Protein AF-A0A6F8YEJ2-F1 (afdb_monomer_lite)

Radius of gyration: 23.96 Å; chains: 1; bounding box: 82×58×43 Å

Secondary structure (DSSP, 8-state):
--SHHHHTT------EEEEEEEGGG--TT-EEEETTTEEEEEEEEEE-SSSEEEEEEEETTEEEEEEEEEETT-EEEEEEE-HHHHHHHHHHHHHHHHHTSPPPHHHHHHHHHHH--STTSHHHHHHHH----TTHHHHHHHHHHH-GGGHHHHHHHHHHHHT-S--SPP--------------PPP--------------------------HHHHHHHHHHHHHHHHHHTTSS-SS---SS-HHHHHHHHH--

pLDDT: mean 72.65, std 22.96, range [29.39, 96.94]

Sequence (255 aa):
MEKGALETRLRFSLHYEFVTRRAGQLACGSVVKEPRLGLVRVATVARTPAPFVHIGWADDDGPSTAAGRYHADQPFAVRVPGQADRLSIHRGLERAAWLNRPISRDTARLIAAHLHRGPTSSLYGFVTDGSITDDFFEELDQIQEDHQALRPWIRALAHYVVSREDLGPLRWESAAPPEQAQPRAPRDALPASAGDRRHRGCHPLVLVRKQIEADHALQLIDAAYALGFTAGRADGIAEAIRRPVWARWKAGVER

Structure (mmCIF, N/CA/C/O backbone):
data_AF-A0A6F8YEJ2-F1
#
_entry.id   AF-A0A6F8YEJ2-F1
#
loop_
_atom_site.group_PDB
_atom_site.id
_atom_site.type_symbol
_atom_site.label_atom_id
_atom_site.label_alt_id
_atom_site.label_comp_id
_atom_site.label_asym_id
_atom_site.label_entity_id
_atom_site.label_seq_id
_atom_site.pdbx_PDB_ins_code
_atom_site.Cartn_x
_atom_site.Cartn_y
_atom_site.Cartn_z
_atom_site.occupancy
_atom_site.B_iso_or_equiv
_atom_site.auth_seq_id
_atom_site.auth_comp_id
_atom_site.auth_asym_id
_atom_site.auth_atom_id
_atom_site.pdbx_PDB_model_num
ATOM 1 N N . MET A 1 1 ? -6.592 -29.039 -4.689 1.00 38.88 1 MET A N 1
ATOM 2 C CA . MET A 1 1 ? -7.880 -28.469 -4.246 1.00 38.88 1 MET A CA 1
ATOM 3 C C . MET A 1 1 ? -7.618 -27.705 -2.961 1.00 38.88 1 MET A C 1
ATOM 5 O O . MET A 1 1 ? -7.631 -28.331 -1.922 1.00 38.88 1 MET A O 1
ATOM 9 N N . GLU A 1 2 ? -7.300 -26.410 -3.033 1.00 39.53 2 GLU A N 1
ATOM 10 C CA . GLU A 1 2 ? -7.192 -25.550 -1.830 1.00 39.53 2 GLU A CA 1
ATOM 11 C C . GLU A 1 2 ? -7.208 -24.037 -2.146 1.00 39.53 2 GLU A C 1
ATOM 13 O O . GLU A 1 2 ? -6.960 -23.212 -1.279 1.00 39.53 2 GLU A O 1
ATOM 18 N N . LYS A 1 3 ? -7.568 -23.630 -3.376 1.00 33.56 3 LYS A N 1
ATOM 19 C CA . LYS A 1 3 ? -7.701 -22.203 -3.736 1.00 33.56 3 LYS A CA 1
ATOM 20 C C . LYS A 1 3 ? -8.969 -21.534 -3.179 1.00 33.56 3 LYS A C 1
ATOM 22 O O . LYS A 1 3 ? -9.006 -20.318 -3.084 1.00 33.56 3 LYS A O 1
ATOM 27 N N . GLY A 1 4 ? -9.981 -22.308 -2.773 1.00 29.39 4 GLY A N 1
ATOM 28 C CA . GLY A 1 4 ? -11.266 -21.771 -2.292 1.00 29.39 4 GLY A CA 1
ATOM 29 C C . GLY A 1 4 ? -11.320 -21.431 -0.795 1.00 29.39 4 GLY A C 1
ATOM 30 O O . GLY A 1 4 ? -12.207 -20.700 -0.359 1.00 29.39 4 GLY A O 1
ATOM 31 N N . ALA A 1 5 ? -10.382 -21.930 0.018 1.00 33.84 5 ALA A N 1
ATOM 32 C CA . ALA A 1 5 ? -10.443 -21.750 1.473 1.00 33.84 5 ALA A CA 1
ATOM 33 C C . ALA A 1 5 ? -9.968 -20.356 1.934 1.00 33.84 5 ALA A C 1
ATOM 35 O O . ALA A 1 5 ? -10.457 -19.846 2.943 1.00 33.84 5 ALA A O 1
ATOM 36 N N . LEU A 1 6 ? -9.079 -19.705 1.174 1.00 42.25 6 LEU A N 1
ATOM 37 C CA . LEU A 1 6 ? -8.606 -18.342 1.459 1.00 42.25 6 LEU A CA 1
ATOM 38 C C . LEU A 1 6 ? -9.628 -17.262 1.065 1.00 42.25 6 LEU A C 1
ATOM 40 O O . LEU A 1 6 ? -9.763 -16.267 1.775 1.00 42.25 6 LEU A O 1
ATOM 44 N N . GLU A 1 7 ? -10.424 -17.484 0.015 1.00 37.94 7 GLU A N 1
ATOM 45 C CA . GLU A 1 7 ? -11.478 -16.543 -0.408 1.00 37.94 7 GLU A CA 1
ATOM 46 C C . GLU A 1 7 ? -12.658 -16.479 0.574 1.00 37.94 7 GLU A C 1
ATOM 48 O O . GLU A 1 7 ? -13.380 -15.485 0.627 1.00 37.94 7 GLU A O 1
ATOM 53 N N . THR A 1 8 ? -12.840 -17.499 1.418 1.00 36.97 8 THR A N 1
ATOM 54 C CA . THR A 1 8 ? -14.007 -17.573 2.311 1.00 36.97 8 THR A CA 1
ATOM 55 C C . THR A 1 8 ? -13.845 -16.734 3.596 1.00 36.97 8 THR A C 1
ATOM 57 O O . THR A 1 8 ? -14.827 -16.484 4.294 1.00 36.97 8 THR A O 1
ATOM 60 N N . ARG A 1 9 ? -12.638 -16.240 3.925 1.00 43.75 9 ARG A N 1
ATOM 61 C CA . ARG A 1 9 ? -12.372 -15.475 5.170 1.00 43.75 9 ARG A CA 1
ATOM 62 C C . ARG A 1 9 ? -12.301 -13.953 5.007 1.00 43.75 9 ARG A C 1
ATOM 64 O O . ARG A 1 9 ? -12.206 -13.234 6.001 1.00 43.75 9 ARG A O 1
ATOM 71 N N . LEU A 1 10 ? -12.427 -13.444 3.786 1.00 45.75 10 LEU A N 1
ATOM 72 C CA . LEU A 1 10 ? -12.438 -12.014 3.499 1.00 45.75 10 LEU A CA 1
ATOM 73 C C . LEU A 1 10 ? -13.696 -11.677 2.690 1.00 45.75 10 LEU A C 1
ATOM 75 O O . LEU A 1 10 ? -13.649 -11.580 1.470 1.00 45.75 10 LEU A O 1
ATOM 79 N N . ARG A 1 11 ? -14.831 -11.412 3.359 1.00 53.66 11 ARG A N 1
ATOM 80 C CA . ARG A 1 11 ? -15.958 -10.649 2.762 1.00 53.66 11 ARG A CA 1
ATOM 81 C C . ARG A 1 11 ? -15.580 -9.170 2.597 1.00 53.66 11 ARG A C 1
ATOM 83 O O . ARG A 1 11 ? -16.290 -8.263 3.013 1.00 53.66 11 ARG A O 1
ATOM 90 N N . PHE A 1 12 ? -14.389 -8.947 2.074 1.00 64.62 12 PHE A N 1
ATOM 91 C CA . PHE A 1 12 ? -13.733 -7.676 1.918 1.00 64.62 12 PHE A CA 1
ATOM 92 C C . PHE A 1 12 ? -13.205 -7.671 0.492 1.00 64.62 12 PHE A C 1
ATOM 94 O O . PHE A 1 12 ? -12.119 -8.176 0.214 1.00 64.62 12 PHE A O 1
ATOM 101 N N . SER A 1 13 ? -14.050 -7.226 -0.437 1.00 73.25 13 SER A N 1
ATOM 102 C CA . SER A 1 13 ? -13.709 -7.198 -1.855 1.00 73.25 13 SER A CA 1
ATOM 103 C C . SER A 1 13 ? -12.720 -6.068 -2.098 1.00 73.25 13 SER A C 1
ATOM 105 O O . SER A 1 13 ? -13.106 -4.907 -2.202 1.00 73.25 13 SER A O 1
ATOM 107 N N . LEU A 1 14 ? -11.442 -6.428 -2.142 1.00 84.44 14 LEU A N 1
ATOM 108 C CA . LEU A 1 14 ? -10.366 -5.537 -2.544 1.00 84.44 14 LEU A CA 1
ATOM 109 C C . LEU A 1 14 ? -10.424 -5.339 -4.051 1.00 84.44 14 LEU A C 1
ATOM 111 O O . LEU A 1 14 ? -10.423 -6.307 -4.816 1.00 84.44 14 LEU A O 1
ATOM 115 N N . HIS A 1 15 ? -10.443 -4.083 -4.472 1.00 88.12 15 HIS A N 1
ATOM 116 C CA . HIS A 1 15 ? -10.397 -3.737 -5.881 1.00 88.12 15 HIS A CA 1
ATOM 117 C C . HIS A 1 15 ? -8.980 -3.321 -6.227 1.00 88.12 15 HIS A C 1
ATOM 119 O O . HIS A 1 15 ? -8.382 -2.469 -5.570 1.00 88.12 15 HIS A O 1
ATOM 125 N N . TYR A 1 16 ? -8.449 -3.911 -7.290 1.00 89.62 16 TYR A N 1
ATOM 126 C CA . TYR A 1 16 ? -7.129 -3.587 -7.799 1.00 89.62 16 TYR A CA 1
ATOM 127 C C . TYR A 1 16 ? -7.201 -3.267 -9.281 1.00 89.62 16 TYR A C 1
ATOM 129 O O . TYR A 1 16 ? -7.970 -3.869 -10.029 1.00 89.62 16 TYR A O 1
ATOM 137 N N . GLU A 1 17 ? -6.340 -2.357 -9.704 1.00 93.31 17 GLU A N 1
ATOM 138 C CA . GLU A 1 17 ? -6.108 -2.037 -11.106 1.00 93.31 17 GLU A CA 1
ATOM 139 C C . GLU A 1 17 ? -4.615 -2.154 -11.417 1.00 93.31 17 GLU A C 1
ATOM 141 O O . GLU A 1 17 ? -3.773 -2.155 -10.515 1.00 93.31 17 GLU A O 1
ATOM 146 N N . PH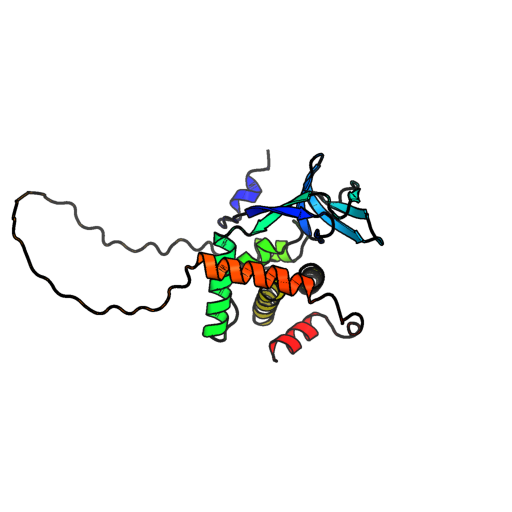E A 1 18 ? -4.281 -2.289 -12.697 1.00 92.69 18 PHE A N 1
ATOM 147 C CA . PHE A 1 18 ? -2.894 -2.335 -13.146 1.00 92.69 18 PHE A CA 1
ATOM 148 C C . PHE A 1 18 ? -2.546 -1.045 -13.871 1.00 92.69 18 PHE A C 1
ATOM 150 O O . PHE A 1 18 ? -3.184 -0.691 -14.859 1.00 92.69 18 PHE A O 1
ATOM 157 N N . VAL A 1 19 ? -1.496 -0.378 -13.401 1.00 92.88 19 VAL A N 1
ATOM 158 C CA . VAL A 1 19 ? -0.945 0.826 -14.028 1.00 92.88 19 VAL A CA 1
ATOM 159 C C . VAL A 1 19 ? 0.469 0.560 -14.517 1.00 92.88 19 VAL A C 1
ATOM 161 O O . VAL A 1 19 ? 1.229 -0.187 -13.900 1.00 92.88 19 VAL A O 1
ATOM 164 N N . THR A 1 20 ? 0.849 1.185 -15.625 1.00 95.38 20 THR A N 1
ATOM 165 C CA . THR A 1 20 ? 2.213 1.071 -16.145 1.00 95.38 20 THR A CA 1
ATOM 166 C C . THR A 1 20 ? 3.166 1.911 -15.299 1.00 95.38 20 THR A C 1
ATOM 168 O O . THR A 1 20 ? 2.995 3.124 -15.188 1.00 95.38 20 THR A O 1
ATOM 171 N N . ARG A 1 21 ? 4.204 1.287 -14.736 1.00 94.31 21 ARG A N 1
ATOM 172 C CA . ARG A 1 21 ? 5.336 1.976 -14.097 1.00 94.31 21 ARG A CA 1
ATOM 173 C C . ARG A 1 21 ? 6.656 1.491 -14.663 1.00 94.31 21 ARG A C 1
ATOM 175 O O . ARG A 1 21 ? 6.758 0.372 -15.152 1.00 94.31 21 ARG A O 1
ATOM 182 N N . ARG A 1 22 ? 7.679 2.334 -14.583 1.00 94.94 22 ARG A N 1
ATOM 183 C CA . ARG A 1 22 ? 9.034 1.971 -15.006 1.00 94.94 22 ARG A CA 1
ATOM 184 C C . ARG A 1 22 ? 9.715 1.106 -13.946 1.00 94.94 22 ARG A C 1
ATOM 186 O O . ARG A 1 22 ? 9.439 1.267 -12.759 1.00 94.94 22 ARG A O 1
ATOM 193 N N . ALA A 1 23 ? 10.654 0.251 -14.341 1.00 93.19 23 ALA A N 1
ATOM 194 C CA . ALA A 1 23 ? 11.433 -0.589 -13.429 1.00 93.19 23 ALA A CA 1
ATOM 195 C C . ALA A 1 23 ? 12.140 0.245 -12.346 1.00 93.19 23 ALA A C 1
ATOM 197 O O . ALA A 1 23 ? 12.117 -0.085 -11.164 1.00 93.19 23 ALA A O 1
ATOM 198 N N . GLY A 1 24 ? 12.679 1.402 -12.735 1.00 91.12 24 GLY A N 1
ATOM 199 C CA . GLY A 1 24 ? 13.268 2.395 -11.841 1.00 91.12 24 GLY A CA 1
ATOM 200 C C . GLY A 1 24 ? 12.263 3.097 -10.924 1.00 91.12 24 GLY A C 1
ATOM 201 O O . GLY A 1 24 ? 12.665 3.905 -10.098 1.00 91.12 24 GLY A O 1
ATOM 202 N N . GLN A 1 25 ? 10.971 2.813 -11.007 1.00 91.06 25 GLN A N 1
ATOM 203 C CA . GLN A 1 25 ? 9.938 3.329 -10.102 1.00 91.06 25 GLN A CA 1
ATOM 204 C C . GLN A 1 25 ? 9.319 2.219 -9.246 1.00 91.06 25 GLN A C 1
ATOM 206 O O . GLN A 1 25 ? 8.425 2.495 -8.448 1.00 91.06 25 GLN A O 1
ATOM 211 N N . LEU A 1 26 ? 9.776 0.975 -9.410 1.00 91.81 26 LEU A N 1
ATOM 212 C CA . LEU A 1 26 ? 9.362 -0.128 -8.562 1.00 91.81 26 LEU A CA 1
ATOM 213 C C . LEU A 1 26 ? 10.012 -0.005 -7.184 1.00 91.81 26 LEU A C 1
ATOM 215 O O . LEU A 1 26 ? 11.124 0.511 -7.029 1.00 91.81 26 LEU A O 1
ATOM 219 N N . ALA A 1 27 ? 9.279 -0.479 -6.190 1.00 89.56 27 ALA A N 1
ATOM 220 C CA . ALA A 1 27 ? 9.663 -0.458 -4.792 1.00 89.56 27 ALA A CA 1
ATOM 221 C C . ALA A 1 27 ? 9.257 -1.778 -4.135 1.00 89.56 27 ALA A C 1
ATOM 223 O O . ALA A 1 27 ? 8.348 -2.461 -4.628 1.00 89.56 27 ALA A O 1
ATOM 224 N N . CYS A 1 28 ? 9.919 -2.137 -3.039 1.00 88.06 28 CYS A N 1
ATOM 225 C CA . CYS A 1 28 ? 9.648 -3.381 -2.331 1.00 88.06 28 CYS A CA 1
ATOM 226 C C . CYS A 1 28 ? 8.165 -3.473 -1.933 1.00 88.06 28 CYS A C 1
ATOM 228 O O . CYS A 1 28 ? 7.501 -2.476 -1.635 1.00 88.06 28 CYS A O 1
ATOM 230 N N . GLY A 1 29 ? 7.614 -4.682 -2.028 1.00 86.12 29 GLY A N 1
ATOM 231 C CA . GLY A 1 29 ? 6.197 -4.959 -1.810 1.00 86.12 29 GLY A CA 1
ATOM 232 C C . GLY A 1 29 ? 5.289 -4.745 -3.026 1.00 86.12 29 GLY A C 1
ATOM 233 O O . GLY A 1 29 ? 4.173 -5.269 -3.018 1.00 86.12 29 GLY A O 1
ATOM 234 N N . SER A 1 30 ? 5.746 -4.045 -4.077 1.00 89.69 30 SER A N 1
ATOM 235 C CA . SER A 1 30 ? 4.949 -3.816 -5.295 1.00 89.6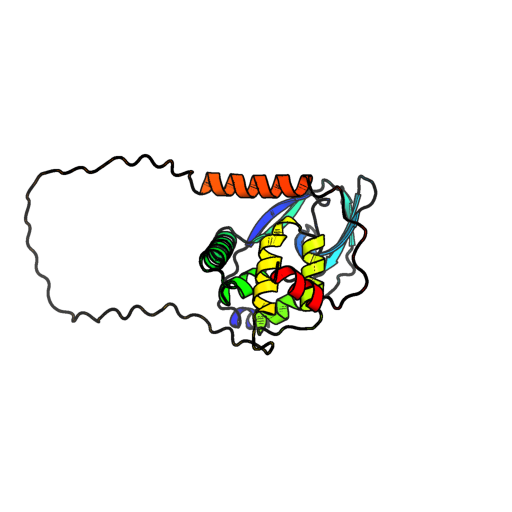9 30 SER A CA 1
ATOM 236 C C . SER A 1 30 ? 4.589 -5.142 -5.957 1.00 89.69 30 SER A C 1
ATOM 238 O O . SER A 1 30 ? 5.474 -5.952 -6.224 1.00 89.69 30 SER A O 1
ATOM 240 N N . VAL A 1 31 ? 3.311 -5.354 -6.265 1.00 91.31 31 VAL A N 1
ATOM 241 C CA . VAL A 1 31 ? 2.867 -6.525 -7.033 1.00 91.31 31 VAL A CA 1
ATOM 242 C C . VAL A 1 31 ? 2.844 -6.163 -8.509 1.00 91.31 31 VAL A C 1
ATOM 244 O O . VAL A 1 31 ? 2.266 -5.152 -8.899 1.00 91.31 31 VAL A O 1
ATOM 247 N N . VAL A 1 32 ? 3.497 -6.970 -9.331 1.00 94.06 32 VAL A N 1
ATOM 248 C CA . VAL A 1 32 ? 3.798 -6.689 -10.731 1.00 94.06 32 VAL A CA 1
ATOM 249 C C . VAL A 1 32 ? 3.417 -7.892 -11.584 1.00 94.06 32 VAL A C 1
ATOM 251 O O . VAL A 1 32 ? 3.607 -9.034 -11.178 1.00 94.06 32 VAL A O 1
ATOM 254 N N . LYS A 1 33 ? 2.900 -7.644 -12.789 1.00 93.69 33 LYS A N 1
ATOM 255 C CA . LYS A 1 33 ? 2.768 -8.675 -13.822 1.00 93.69 33 LYS A CA 1
ATOM 256 C C . LYS A 1 33 ? 4.062 -8.737 -14.637 1.00 93.69 33 LYS A C 1
ATOM 258 O O . LYS A 1 33 ? 4.250 -7.967 -15.579 1.00 93.69 33 LYS A O 1
ATOM 263 N N . GLU A 1 34 ? 4.963 -9.621 -14.233 1.00 92.12 34 GLU A N 1
ATOM 264 C CA . GLU A 1 34 ? 6.219 -9.913 -14.922 1.00 92.12 34 GLU A CA 1
ATOM 265 C C . GLU A 1 34 ? 5.936 -10.858 -16.115 1.00 92.12 34 GLU A C 1
ATOM 267 O O . GLU A 1 34 ? 5.178 -11.820 -15.962 1.00 92.12 34 GLU A O 1
ATOM 272 N N . PRO A 1 35 ? 6.475 -10.598 -17.323 1.00 86.81 35 PRO A N 1
ATOM 273 C CA . PRO A 1 35 ? 6.116 -11.360 -18.526 1.00 86.81 35 PRO A CA 1
ATOM 274 C C . PRO A 1 35 ? 6.352 -12.877 -18.472 1.00 86.81 35 PRO A C 1
ATOM 276 O O . PRO A 1 35 ? 5.652 -13.618 -19.157 1.00 86.81 35 PRO A O 1
ATOM 279 N N . ARG A 1 36 ? 7.346 -13.339 -17.712 1.00 89.12 36 ARG A N 1
ATOM 280 C CA . ARG A 1 36 ? 7.755 -14.746 -17.595 1.00 89.12 36 ARG A CA 1
ATOM 281 C C . ARG A 1 36 ? 7.245 -15.392 -16.313 1.00 89.12 36 ARG A C 1
ATOM 283 O O . ARG A 1 36 ? 6.889 -16.563 -16.340 1.00 89.12 36 ARG A O 1
ATOM 290 N N . LEU A 1 37 ? 7.225 -14.645 -15.212 1.00 88.62 37 LEU A N 1
ATOM 291 C CA . LEU A 1 37 ? 6.850 -15.160 -13.891 1.00 88.62 37 LEU A CA 1
ATOM 292 C C . LEU A 1 37 ? 5.358 -14.978 -13.578 1.00 88.62 37 LEU A C 1
ATOM 294 O O . LEU A 1 37 ? 4.847 -15.574 -12.635 1.00 88.62 37 LEU A O 1
ATOM 298 N N . GLY A 1 38 ? 4.637 -14.173 -14.361 1.00 90.56 38 GLY A N 1
ATOM 299 C CA . GLY A 1 38 ? 3.245 -13.846 -14.081 1.00 90.56 38 GLY A CA 1
ATOM 300 C C . GLY A 1 38 ? 3.124 -12.815 -12.960 1.00 90.56 38 GLY A C 1
ATOM 301 O O . GLY A 1 38 ? 3.833 -11.812 -12.951 1.00 90.56 38 GLY A O 1
ATOM 302 N N . LEU A 1 39 ? 2.169 -13.008 -12.049 1.00 90.69 39 LEU A N 1
ATOM 303 C CA . LEU A 1 39 ? 1.968 -12.092 -10.928 1.00 90.69 39 LEU A CA 1
ATOM 304 C C . LEU A 1 39 ? 3.005 -12.388 -9.838 1.00 90.69 39 LEU A C 1
ATOM 306 O O . LEU A 1 39 ? 2.936 -13.428 -9.195 1.00 90.69 39 LEU A O 1
ATOM 310 N N . VAL A 1 40 ? 3.935 -11.466 -9.624 1.00 92.06 40 VAL A N 1
ATOM 311 C CA . VAL A 1 40 ? 4.991 -11.578 -8.611 1.00 92.06 40 VAL A CA 1
ATOM 312 C C . VAL A 1 40 ? 5.093 -10.297 -7.806 1.00 92.06 40 VAL A C 1
ATOM 314 O O . VAL A 1 40 ? 4.614 -9.238 -8.210 1.00 92.06 40 VAL A O 1
ATOM 317 N N . ARG A 1 41 ? 5.742 -10.377 -6.655 1.00 90.81 41 ARG A N 1
ATOM 318 C CA . ARG A 1 41 ? 6.038 -9.234 -5.805 1.00 90.81 41 ARG A CA 1
ATOM 319 C C . ARG A 1 41 ? 7.500 -8.844 -5.916 1.00 90.81 41 ARG A C 1
ATOM 321 O O . ARG A 1 41 ? 8.376 -9.689 -6.046 1.00 90.81 41 ARG A O 1
ATOM 328 N N . VAL A 1 42 ? 7.773 -7.552 -5.832 1.00 91.19 42 VAL A N 1
ATOM 329 C CA . VAL A 1 42 ? 9.130 -7.027 -5.707 1.00 91.19 42 VAL A CA 1
ATOM 330 C C . VAL A 1 42 ? 9.618 -7.284 -4.282 1.00 91.19 42 VAL A C 1
ATOM 332 O O . VAL A 1 42 ? 9.123 -6.665 -3.340 1.00 91.19 42 VAL A O 1
ATOM 335 N N . ALA A 1 43 ? 10.572 -8.196 -4.127 1.00 88.62 43 ALA A N 1
ATOM 336 C CA . ALA A 1 43 ? 11.196 -8.510 -2.846 1.00 88.62 43 ALA A CA 1
ATOM 337 C C . ALA A 1 43 ? 12.332 -7.533 -2.528 1.00 88.62 43 ALA A C 1
ATOM 339 O O . ALA A 1 43 ? 12.440 -7.039 -1.410 1.00 88.62 43 ALA A O 1
ATOM 340 N N . THR A 1 44 ? 13.166 -7.238 -3.528 1.00 88.56 44 THR A N 1
ATOM 341 C CA . THR A 1 44 ? 14.322 -6.347 -3.392 1.00 88.56 44 THR A CA 1
ATOM 342 C C . THR A 1 44 ? 14.487 -5.478 -4.632 1.00 88.56 44 THR A C 1
ATOM 344 O O . THR A 1 44 ? 14.209 -5.909 -5.754 1.00 88.56 44 THR A O 1
ATOM 347 N N . VAL A 1 45 ? 14.963 -4.245 -4.438 1.00 90.00 45 VAL A N 1
ATOM 348 C CA . VAL A 1 45 ? 15.336 -3.331 -5.526 1.00 90.00 45 VAL A CA 1
ATOM 349 C C . VAL A 1 45 ? 16.711 -2.748 -5.232 1.00 90.00 45 VAL A C 1
ATOM 351 O O . VAL A 1 45 ? 16.858 -1.897 -4.360 1.00 90.00 45 VAL A O 1
ATOM 354 N N . ALA A 1 46 ? 17.721 -3.165 -5.992 1.00 90.06 46 ALA A N 1
ATOM 355 C CA . ALA A 1 46 ? 19.045 -2.559 -5.951 1.00 90.06 46 ALA A CA 1
ATOM 356 C C . ALA A 1 46 ? 19.212 -1.609 -7.143 1.00 90.06 46 ALA A C 1
ATOM 358 O O . ALA A 1 46 ? 19.182 -2.006 -8.314 1.00 90.06 46 ALA A O 1
ATOM 359 N N . ARG A 1 47 ? 19.358 -0.322 -6.829 1.00 87.12 47 ARG A N 1
ATOM 360 C CA . ARG A 1 47 ? 19.491 0.761 -7.805 1.00 87.12 47 ARG A CA 1
ATOM 361 C C . ARG A 1 47 ? 20.971 1.027 -8.025 1.00 87.12 47 ARG A C 1
ATOM 363 O O . ARG A 1 47 ? 21.633 1.564 -7.143 1.00 87.12 47 ARG A O 1
ATOM 370 N N . THR A 1 48 ? 21.490 0.638 -9.182 1.00 78.69 48 THR A N 1
ATOM 371 C CA . THR A 1 48 ? 22.844 1.014 -9.595 1.00 78.69 48 THR A CA 1
ATOM 372 C C . THR A 1 48 ? 22.808 2.379 -10.292 1.00 78.69 48 THR A C 1
ATOM 374 O O . THR A 1 48 ? 21.751 2.792 -10.784 1.00 78.69 48 THR A O 1
ATOM 377 N N . PRO A 1 49 ? 23.927 3.128 -10.333 1.00 75.44 49 PRO A N 1
ATOM 378 C CA . PRO A 1 49 ? 24.042 4.278 -11.222 1.00 75.44 49 PRO A CA 1
ATOM 379 C C . PRO A 1 49 ? 23.671 3.839 -12.645 1.00 75.44 49 PRO A C 1
ATOM 381 O O . PRO A 1 49 ? 24.082 2.764 -13.081 1.00 75.44 49 PRO A O 1
ATOM 384 N N . ALA A 1 50 ? 22.819 4.633 -13.297 1.00 75.06 50 ALA A N 1
ATOM 385 C CA . ALA A 1 50 ? 22.096 4.321 -14.531 1.00 75.06 50 ALA A CA 1
ATOM 386 C C . ALA A 1 50 ? 22.917 3.547 -15.592 1.00 75.06 50 ALA A C 1
ATOM 388 O O . ALA A 1 50 ? 24.123 3.770 -15.708 1.00 75.06 50 ALA A O 1
ATOM 389 N N . PRO A 1 51 ? 22.276 2.688 -16.420 1.00 87.62 51 PRO A N 1
ATOM 390 C CA . PRO A 1 51 ? 20.832 2.679 -16.713 1.00 87.62 51 PRO A CA 1
ATOM 391 C C . PRO A 1 51 ? 20.045 1.440 -16.239 1.00 87.62 51 PRO A C 1
ATOM 393 O O . PRO A 1 51 ? 18.970 1.159 -16.771 1.00 87.62 51 PRO A O 1
ATOM 396 N N . PHE A 1 52 ? 20.540 0.681 -15.257 1.00 91.56 52 PHE A N 1
ATOM 397 C CA . PHE A 1 52 ? 19.910 -0.582 -14.846 1.00 91.56 52 PHE A CA 1
ATOM 398 C C . PHE A 1 52 ? 19.410 -0.579 -13.401 1.00 91.56 52 PHE A C 1
ATOM 400 O O . PHE A 1 52 ? 19.901 0.151 -12.547 1.00 91.56 52 PHE A O 1
ATOM 407 N N . VAL A 1 53 ? 18.433 -1.440 -13.133 1.00 93.25 53 VAL A N 1
ATOM 408 C CA . VAL A 1 53 ? 17.994 -1.814 -11.788 1.00 93.25 53 VAL A CA 1
ATOM 409 C C . VAL A 1 53 ? 18.001 -3.329 -11.661 1.00 93.25 53 VAL A C 1
ATOM 411 O O . VAL A 1 53 ? 17.668 -4.046 -12.608 1.00 93.25 53 VAL A O 1
ATOM 414 N N . HIS A 1 54 ? 18.396 -3.816 -10.492 1.00 93.06 54 HIS A N 1
ATOM 415 C CA . HIS A 1 54 ? 18.312 -5.228 -10.147 1.00 93.06 54 HIS A CA 1
ATOM 416 C C . HIS A 1 54 ? 17.084 -5.435 -9.270 1.00 93.06 54 HIS A C 1
ATOM 418 O O . HIS A 1 54 ? 16.937 -4.764 -8.248 1.00 93.06 54 HIS A O 1
ATOM 424 N N . ILE A 1 55 ? 16.202 -6.336 -9.691 1.00 93.38 55 ILE A N 1
ATOM 425 C CA . ILE A 1 55 ? 14.953 -6.634 -8.995 1.00 93.38 55 ILE A CA 1
ATOM 426 C C . ILE A 1 55 ? 14.961 -8.103 -8.598 1.00 93.38 55 ILE A C 1
ATOM 428 O O . ILE A 1 55 ? 15.104 -8.966 -9.464 1.00 93.38 55 ILE A O 1
ATOM 432 N N . GLY A 1 56 ? 14.817 -8.370 -7.302 1.00 91.88 56 GLY A N 1
ATOM 433 C CA . GLY A 1 56 ? 14.500 -9.694 -6.779 1.00 91.88 56 GLY A CA 1
ATOM 434 C C . GLY A 1 56 ? 12.990 -9.866 -6.670 1.00 91.88 56 GLY A C 1
ATOM 435 O O . GLY A 1 56 ? 12.289 -8.944 -6.238 1.00 91.88 56 GLY A O 1
ATOM 436 N N . TRP A 1 57 ? 12.492 -11.032 -7.062 1.00 91.94 57 TRP A N 1
ATOM 437 C CA . TRP A 1 57 ? 11.069 -11.352 -7.041 1.00 91.94 57 TRP A CA 1
ATOM 438 C C . TRP A 1 57 ? 10.718 -12.231 -5.832 1.00 91.94 57 TRP A C 1
ATOM 440 O O . TRP A 1 57 ? 11.555 -12.950 -5.298 1.00 91.94 57 TRP A O 1
ATOM 450 N N . ALA A 1 58 ? 9.468 -12.175 -5.397 1.00 88.56 58 ALA A N 1
ATOM 451 C CA . ALA A 1 58 ? 8.863 -13.099 -4.447 1.00 88.56 58 ALA A CA 1
ATOM 452 C C . ALA A 1 58 ? 7.500 -13.535 -4.981 1.00 88.56 58 ALA A C 1
ATOM 454 O O . ALA A 1 58 ? 6.798 -12.743 -5.620 1.00 88.56 58 ALA A O 1
ATOM 455 N N . ASP A 1 59 ? 7.141 -14.783 -4.730 1.00 82.94 59 ASP A N 1
ATOM 456 C CA . ASP A 1 59 ? 5.783 -15.285 -4.903 1.00 82.94 59 ASP A CA 1
ATOM 457 C C . ASP A 1 59 ? 5.093 -15.365 -3.530 1.00 82.94 59 ASP A C 1
ATOM 459 O O . ASP A 1 59 ? 5.603 -14.854 -2.528 1.00 82.94 59 ASP A O 1
ATOM 463 N N . ASP A 1 60 ? 3.887 -15.928 -3.492 1.00 73.19 60 ASP A N 1
ATOM 464 C CA . ASP A 1 60 ? 3.147 -16.097 -2.238 1.00 73.19 60 ASP A CA 1
ATOM 465 C C . ASP A 1 60 ? 3.744 -17.210 -1.349 1.00 73.19 60 ASP A C 1
ATOM 467 O O . ASP A 1 60 ? 3.436 -17.249 -0.157 1.00 73.19 60 ASP A O 1
ATOM 471 N N . ASP A 1 61 ? 4.624 -18.061 -1.896 1.00 73.06 61 ASP A N 1
ATOM 472 C CA . ASP A 1 61 ? 5.298 -19.158 -1.190 1.00 73.06 61 ASP A CA 1
ATOM 473 C C . ASP A 1 61 ? 6.649 -18.726 -0.583 1.00 73.06 61 ASP A C 1
ATOM 475 O O . ASP A 1 61 ? 7.224 -19.445 0.240 1.00 73.06 61 ASP A O 1
ATOM 479 N N . GLY A 1 62 ? 7.152 -17.533 -0.926 1.00 68.00 62 GLY A N 1
ATOM 480 C CA . GLY A 1 62 ? 8.311 -16.922 -0.282 1.00 68.00 62 GLY A CA 1
ATOM 481 C C . GLY A 1 62 ? 9.232 -16.146 -1.231 1.00 68.00 62 GLY A C 1
ATOM 482 O O . GLY A 1 62 ? 8.838 -15.736 -2.327 1.00 68.00 62 GLY A O 1
ATOM 483 N N . PRO A 1 63 ? 10.483 -15.872 -0.809 1.00 64.56 63 PRO A N 1
ATOM 484 C CA . PRO A 1 63 ? 11.461 -15.231 -1.676 1.00 64.56 63 PRO A CA 1
ATOM 485 C C . PRO A 1 63 ? 11.764 -16.144 -2.866 1.00 64.56 63 PRO A C 1
ATOM 487 O O . PRO A 1 63 ? 12.267 -17.256 -2.707 1.00 64.56 63 PRO A O 1
ATOM 490 N N . SER A 1 64 ? 11.487 -15.654 -4.072 1.00 68.50 64 SER A N 1
ATOM 491 C CA . SER A 1 64 ? 11.847 -16.366 -5.287 1.00 68.50 64 SER A CA 1
ATOM 492 C C . SER A 1 64 ? 13.349 -16.220 -5.502 1.00 68.50 64 SER A C 1
ATOM 494 O O . SER A 1 64 ? 13.917 -15.137 -5.351 1.00 68.50 64 SER A O 1
ATOM 496 N N . THR A 1 65 ? 14.019 -17.289 -5.932 1.00 68.19 65 THR A N 1
ATOM 497 C CA . THR A 1 65 ? 15.404 -17.184 -6.420 1.00 68.19 65 THR A CA 1
ATOM 498 C C . THR A 1 65 ? 15.486 -16.413 -7.740 1.00 68.19 65 THR A C 1
ATOM 500 O O . THR A 1 65 ? 16.581 -16.126 -8.224 1.00 68.19 65 THR A O 1
ATOM 503 N N . ALA A 1 66 ? 14.344 -16.092 -8.356 1.00 78.38 66 ALA A N 1
ATOM 504 C CA . ALA A 1 66 ? 14.291 -15.300 -9.566 1.00 78.38 66 ALA A CA 1
ATOM 505 C C . ALA A 1 66 ? 14.655 -13.839 -9.267 1.00 78.38 66 ALA A C 1
ATOM 507 O O . ALA A 1 66 ? 13.942 -13.114 -8.575 1.00 78.38 66 ALA A O 1
ATOM 508 N N . ALA A 1 67 ? 15.755 -13.389 -9.861 1.00 87.50 67 ALA A N 1
ATOM 509 C CA . ALA A 1 67 ? 16.129 -11.988 -9.927 1.00 87.50 67 ALA A CA 1
ATOM 510 C C . ALA A 1 67 ? 16.434 -11.611 -11.378 1.00 87.50 67 ALA A C 1
ATOM 512 O O . ALA A 1 67 ? 16.889 -12.437 -12.172 1.00 87.50 67 ALA A O 1
ATOM 513 N N . GLY A 1 68 ? 16.185 -10.354 -11.730 1.00 87.94 68 GLY A N 1
ATOM 514 C CA . GLY A 1 68 ? 16.427 -9.838 -13.070 1.00 87.94 68 GLY A CA 1
ATOM 515 C C . GLY A 1 68 ? 17.136 -8.493 -13.054 1.00 87.94 68 GLY A C 1
ATOM 516 O O . GLY A 1 68 ? 16.958 -7.679 -12.147 1.00 87.94 68 GLY A O 1
ATOM 517 N N . ARG A 1 69 ? 17.948 -8.258 -14.087 1.00 93.12 69 ARG A N 1
ATOM 518 C CA . ARG A 1 69 ? 18.515 -6.946 -14.401 1.00 93.12 69 ARG A CA 1
ATOM 519 C C . ARG A 1 69 ? 17.669 -6.315 -15.497 1.00 93.12 69 ARG A C 1
ATOM 521 O O . ARG A 1 69 ? 17.602 -6.844 -16.603 1.00 93.12 69 ARG A O 1
ATOM 528 N N . TYR A 1 70 ? 17.064 -5.178 -15.190 1.00 93.00 70 TYR A N 1
ATOM 529 C CA . TYR A 1 70 ? 16.136 -4.483 -16.074 1.00 93.00 70 TYR A CA 1
ATOM 530 C C . TYR A 1 70 ? 16.645 -3.082 -16.382 1.00 93.00 70 TYR A C 1
ATOM 532 O O . TYR A 1 70 ? 17.316 -2.460 -15.556 1.00 93.00 70 TYR A O 1
ATOM 540 N N . HIS A 1 71 ? 16.330 -2.573 -17.571 1.00 94.94 71 HIS A N 1
ATOM 541 C CA . HIS A 1 71 ? 16.562 -1.161 -17.865 1.00 94.94 71 HIS A CA 1
ATOM 542 C C . HIS A 1 71 ? 15.657 -0.308 -16.968 1.00 94.94 71 HIS A C 1
ATOM 544 O O . HIS A 1 71 ? 14.494 -0.658 -16.771 1.00 94.94 71 HIS A O 1
ATOM 550 N N . ALA A 1 72 ? 16.153 0.813 -16.439 1.00 93.56 72 ALA A N 1
ATOM 551 C CA . ALA A 1 72 ? 15.392 1.650 -15.509 1.00 93.56 72 ALA A CA 1
ATOM 552 C C . ALA A 1 72 ? 14.057 2.137 -16.104 1.00 93.56 72 ALA A C 1
ATOM 554 O O . ALA A 1 72 ? 13.078 2.257 -15.374 1.00 93.56 72 ALA A O 1
ATOM 555 N N . ASP A 1 73 ? 13.994 2.345 -17.422 1.00 94.81 73 ASP A N 1
ATOM 556 C CA . ASP A 1 73 ? 12.774 2.748 -18.137 1.00 94.81 73 ASP A CA 1
ATOM 557 C C . ASP A 1 73 ? 11.871 1.593 -18.592 1.00 94.81 73 ASP A C 1
ATOM 559 O O . ASP A 1 73 ? 10.818 1.841 -19.178 1.00 94.81 73 ASP A O 1
ATOM 563 N N . GLN A 1 74 ? 12.247 0.337 -18.334 1.00 95.25 74 GLN A N 1
ATOM 564 C CA . GLN A 1 74 ? 11.447 -0.808 -18.758 1.00 95.25 74 GLN A CA 1
ATOM 565 C C . GLN A 1 74 ? 10.057 -0.767 -18.101 1.00 95.25 74 GLN A C 1
ATOM 567 O O . GLN A 1 74 ? 9.978 -0.683 -16.873 1.00 95.25 74 GLN A O 1
ATOM 572 N N . PRO A 1 75 ? 8.962 -0.821 -18.881 1.00 96.38 75 PRO A N 1
ATOM 573 C CA . PRO A 1 75 ? 7.618 -0.752 -18.336 1.00 96.38 75 PRO A CA 1
ATOM 574 C C . PRO A 1 75 ? 7.199 -2.080 -17.699 1.00 96.38 75 PRO A C 1
ATOM 576 O O . PRO A 1 75 ? 7.465 -3.161 -18.222 1.00 96.38 75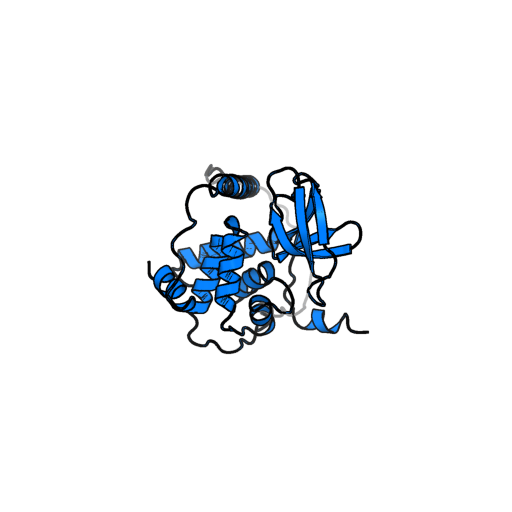 PRO A O 1
ATOM 579 N N . PHE A 1 76 ? 6.474 -1.968 -16.595 1.00 95.88 76 PHE A N 1
ATOM 580 C CA . PHE A 1 76 ? 5.858 -3.052 -15.850 1.00 95.88 76 PHE A CA 1
ATOM 581 C C . PHE A 1 76 ? 4.421 -2.679 -15.491 1.00 95.88 76 PHE A C 1
ATOM 583 O O . PHE A 1 76 ? 4.144 -1.538 -15.122 1.00 95.88 76 PHE A O 1
ATOM 590 N N . ALA A 1 77 ? 3.507 -3.644 -15.567 1.00 95.88 77 ALA A N 1
ATOM 591 C CA . ALA A 1 77 ? 2.149 -3.473 -15.064 1.00 95.88 77 ALA A CA 1
ATOM 592 C C . ALA A 1 77 ? 2.144 -3.716 -13.550 1.00 95.88 77 ALA A C 1
ATOM 594 O O . ALA A 1 77 ? 2.347 -4.843 -13.101 1.00 95.88 77 ALA A O 1
ATOM 595 N N . VAL A 1 78 ? 1.928 -2.660 -12.770 1.00 93.50 78 VAL A N 1
ATOM 596 C CA . VAL A 1 78 ? 1.962 -2.671 -11.304 1.00 93.50 78 VAL A CA 1
ATOM 597 C C . VAL A 1 78 ? 0.549 -2.601 -10.755 1.00 93.50 78 VAL A C 1
ATOM 599 O O . VAL A 1 78 ? -0.232 -1.736 -11.151 1.00 93.50 78 VAL A O 1
ATOM 602 N N . ARG A 1 79 ? 0.237 -3.500 -9.826 1.00 91.75 79 ARG A N 1
ATOM 603 C CA . ARG A 1 79 ? -1.024 -3.531 -9.096 1.00 91.75 79 ARG A CA 1
ATOM 604 C C . ARG A 1 79 ? -1.093 -2.345 -8.140 1.00 91.75 79 ARG A C 1
ATOM 606 O O . ARG A 1 79 ? -0.211 -2.179 -7.298 1.00 91.75 79 ARG A O 1
ATOM 613 N N . VAL A 1 80 ? -2.155 -1.561 -8.238 1.00 90.06 80 VAL A N 1
ATOM 614 C CA . VAL A 1 80 ? -2.452 -0.449 -7.330 1.00 90.06 80 VAL A CA 1
ATOM 615 C C . VAL A 1 80 ? -3.884 -0.561 -6.803 1.00 90.06 80 VAL A C 1
ATOM 617 O O . VAL A 1 80 ? -4.698 -1.271 -7.406 1.00 90.06 80 VAL A O 1
ATOM 620 N N . PRO A 1 81 ? -4.204 0.098 -5.675 1.00 90.44 81 PRO A N 1
ATOM 621 C CA . PRO A 1 81 ? -5.566 0.135 -5.160 1.00 90.44 81 PRO A CA 1
ATOM 622 C C . PRO A 1 81 ? -6.521 0.733 -6.198 1.00 90.44 81 PRO A C 1
ATOM 624 O O . PRO A 1 81 ? -6.266 1.812 -6.740 1.00 90.44 81 PRO A O 1
ATOM 627 N N . GLY A 1 82 ? -7.630 0.048 -6.459 1.00 89.38 82 GLY A N 1
ATOM 628 C CA . GLY A 1 82 ? -8.670 0.515 -7.366 1.00 89.38 82 GLY A CA 1
ATOM 629 C C . GLY A 1 82 ? -9.336 1.795 -6.859 1.00 89.38 82 GLY A C 1
ATOM 630 O O . GLY A 1 82 ? -9.301 2.114 -5.667 1.00 89.38 82 GLY A O 1
ATOM 631 N N . GLN A 1 83 ? -9.971 2.537 -7.765 1.00 88.94 83 GLN A N 1
ATOM 632 C CA . GLN A 1 83 ? -10.573 3.841 -7.459 1.00 88.94 83 GLN A CA 1
ATOM 633 C C . GLN A 1 83 ? -11.559 3.803 -6.276 1.00 88.94 83 GLN A C 1
ATOM 635 O O . GLN A 1 83 ? -11.531 4.694 -5.427 1.00 88.94 83 GLN A O 1
ATOM 640 N N . ALA A 1 84 ? -12.408 2.773 -6.192 1.00 88.75 84 ALA A N 1
ATOM 641 C CA . ALA A 1 84 ? -13.389 2.630 -5.113 1.00 88.75 84 ALA A CA 1
ATOM 642 C C . ALA A 1 84 ? -12.722 2.537 -3.730 1.00 88.75 84 ALA A C 1
ATOM 644 O O . ALA A 1 84 ? -13.118 3.235 -2.795 1.00 88.75 84 ALA A O 1
ATOM 645 N N . ASP A 1 85 ? -11.665 1.734 -3.620 1.00 91.88 85 ASP A N 1
ATOM 646 C CA . ASP A 1 85 ? -10.917 1.549 -2.380 1.00 91.88 85 ASP A CA 1
ATOM 647 C C . ASP A 1 85 ? -10.160 2.829 -2.002 1.00 91.88 85 ASP A C 1
ATOM 649 O O . ASP A 1 85 ? -10.220 3.264 -0.850 1.00 91.88 85 ASP A O 1
ATOM 653 N N . ARG A 1 86 ? -9.519 3.491 -2.980 1.00 92.56 86 ARG A N 1
ATOM 654 C CA . ARG A 1 86 ? -8.851 4.791 -2.778 1.00 92.56 86 ARG A CA 1
ATOM 655 C C . ARG A 1 86 ? -9.821 5.841 -2.231 1.00 92.56 86 ARG A C 1
ATOM 657 O O . ARG A 1 86 ? -9.495 6.525 -1.261 1.00 92.56 86 ARG A O 1
ATOM 664 N N . LEU A 1 87 ? -11.020 5.936 -2.808 1.00 91.50 87 LEU A N 1
ATOM 665 C CA . LEU A 1 87 ? -12.075 6.847 -2.353 1.00 91.50 87 LEU A CA 1
ATOM 666 C C . LEU A 1 87 ? -12.573 6.512 -0.943 1.00 91.50 87 LEU A C 1
ATOM 668 O O . LEU A 1 87 ? -12.754 7.419 -0.129 1.00 91.50 87 LEU A O 1
ATOM 672 N N . SER A 1 88 ? -12.776 5.231 -0.634 1.00 92.25 88 SER A N 1
ATOM 673 C CA . SER A 1 88 ? -13.169 4.778 0.705 1.00 92.25 88 SER A CA 1
ATOM 674 C C . SER A 1 88 ? -12.119 5.128 1.758 1.00 92.25 88 SER A C 1
ATOM 676 O O . SER A 1 88 ? -12.468 5.654 2.817 1.00 92.25 88 SER A O 1
ATOM 678 N N . ILE A 1 89 ? -10.835 4.910 1.457 1.00 94.00 89 ILE A N 1
ATOM 679 C CA . ILE A 1 89 ? -9.738 5.296 2.352 1.00 94.00 89 ILE A CA 1
ATOM 680 C C . ILE A 1 89 ? -9.717 6.811 2.535 1.00 94.00 89 ILE A C 1
ATOM 682 O O . ILE A 1 89 ? -9.691 7.282 3.669 1.00 94.00 89 ILE A O 1
ATOM 686 N N . HIS A 1 90 ? -9.778 7.576 1.443 1.00 95.06 90 HIS A N 1
ATOM 687 C CA . HIS A 1 90 ? -9.746 9.035 1.498 1.00 95.06 90 HIS A CA 1
ATOM 688 C C . HIS A 1 90 ? -10.869 9.602 2.378 1.00 95.06 90 HIS A C 1
ATOM 690 O O . HIS A 1 90 ? -10.594 10.343 3.317 1.00 95.06 90 HIS A O 1
ATOM 696 N N . ARG A 1 91 ? -12.115 9.160 2.169 1.00 94.81 91 ARG A N 1
ATOM 697 C CA . ARG A 1 91 ? -13.261 9.555 3.008 1.00 94.81 91 ARG A CA 1
ATOM 698 C C . ARG A 1 91 ? -13.081 9.154 4.472 1.00 94.81 91 ARG A C 1
ATOM 700 O O . ARG A 1 91 ? -13.481 9.894 5.367 1.00 94.81 91 ARG A O 1
ATOM 707 N N . GLY A 1 92 ? -12.489 7.986 4.728 1.00 94.75 92 GLY A N 1
ATOM 708 C CA . GLY A 1 92 ? -12.162 7.533 6.079 1.00 94.75 92 GLY A CA 1
ATOM 709 C C . GLY A 1 92 ? -11.156 8.453 6.776 1.00 94.75 92 GLY A C 1
ATOM 710 O O . GLY A 1 92 ? -11.357 8.802 7.939 1.00 94.75 92 GLY A O 1
ATOM 711 N N . LEU A 1 93 ? -10.121 8.890 6.055 1.00 96.12 93 LEU A N 1
ATOM 712 C CA . LEU A 1 93 ? -9.122 9.845 6.542 1.00 96.12 93 LEU A CA 1
ATOM 713 C C . LEU A 1 93 ? -9.731 11.226 6.801 1.00 96.12 93 LEU A C 1
ATOM 715 O O . LEU A 1 93 ? -9.528 11.784 7.876 1.00 96.12 93 LEU A O 1
ATOM 719 N N . GLU A 1 94 ? -10.510 11.761 5.858 1.00 95.88 94 GLU A N 1
ATOM 720 C CA . GLU A 1 94 ? -11.181 13.057 6.020 1.00 95.88 94 GLU A CA 1
ATOM 721 C C . GLU A 1 94 ? -12.134 13.053 7.217 1.00 95.88 94 GLU A C 1
ATOM 723 O O . GLU A 1 94 ? -12.132 13.981 8.024 1.00 95.88 94 GLU A O 1
ATOM 728 N N . ARG A 1 95 ? -12.918 11.981 7.380 1.00 95.38 95 ARG A N 1
ATOM 729 C CA . ARG A 1 95 ? -13.830 11.835 8.517 1.00 95.38 95 ARG A CA 1
ATOM 730 C C . ARG A 1 95 ? -13.084 11.770 9.848 1.00 95.38 95 ARG A C 1
ATOM 732 O O . ARG A 1 95 ? -13.540 12.372 10.817 1.00 95.38 95 ARG A O 1
ATOM 739 N N . ALA A 1 96 ? -11.968 11.047 9.901 1.00 95.38 96 ALA A N 1
ATOM 740 C CA . ALA A 1 96 ? -11.114 10.954 11.084 1.00 95.38 96 ALA A CA 1
ATOM 741 C C . ALA A 1 96 ? -10.533 12.324 11.466 1.00 95.38 96 ALA A C 1
ATOM 743 O O . ALA A 1 96 ? -10.632 12.735 12.622 1.00 95.38 96 ALA A O 1
ATOM 744 N N . ALA A 1 97 ? -10.029 13.067 10.476 1.00 94.94 97 ALA A N 1
ATOM 745 C CA . ALA A 1 97 ? -9.530 14.425 10.662 1.00 94.94 97 ALA A CA 1
ATOM 746 C C . ALA A 1 97 ? -10.635 15.382 11.140 1.00 94.94 97 ALA A C 1
ATOM 748 O O . ALA A 1 97 ? -10.441 16.105 12.112 1.00 94.94 97 ALA A O 1
ATOM 749 N N . TRP A 1 98 ? -11.816 15.345 10.513 1.00 94.38 98 TRP A N 1
ATOM 750 C CA . TRP A 1 98 ? -12.950 16.195 10.889 1.00 94.38 98 TRP A CA 1
ATOM 751 C C . TRP A 1 98 ? -13.449 15.923 12.315 1.00 94.38 98 TRP A C 1
ATOM 753 O O . TRP A 1 98 ? -13.775 16.854 13.046 1.00 94.38 98 TRP A O 1
ATOM 763 N N . LEU A 1 99 ? -13.483 14.653 12.728 1.00 93.56 99 LEU A N 1
ATOM 764 C CA . LEU A 1 99 ? -13.900 14.253 14.075 1.00 93.56 99 LEU A CA 1
ATOM 765 C C . LEU A 1 99 ? -12.799 14.387 15.131 1.00 93.56 99 LEU A C 1
ATOM 767 O O . LEU A 1 99 ? -13.085 14.154 16.305 1.00 93.56 99 LEU A O 1
ATOM 771 N N . ASN A 1 100 ? -11.566 14.704 14.727 1.00 93.00 100 ASN A N 1
ATOM 772 C CA . ASN A 1 100 ? -10.370 14.610 15.560 1.00 93.00 100 ASN A CA 1
ATOM 773 C C . ASN A 1 100 ? -10.276 13.257 16.298 1.00 93.00 100 ASN A C 1
ATOM 775 O O . ASN A 1 100 ? -10.138 13.190 17.520 1.00 93.00 100 ASN A O 1
ATOM 779 N N . ARG A 1 101 ? -10.445 12.160 15.554 1.00 94.19 101 ARG A N 1
ATOM 780 C CA . ARG A 1 101 ? -10.407 10.783 16.071 1.00 94.19 101 ARG A CA 1
ATOM 781 C C . ARG A 1 101 ? -9.542 9.898 15.173 1.00 94.19 101 ARG A C 1
ATOM 783 O O . ARG A 1 101 ? -9.356 10.232 14.004 1.00 94.19 101 ARG A O 1
ATOM 790 N N . PRO A 1 102 ? -9.045 8.753 15.670 1.00 95.44 102 PRO A N 1
ATOM 791 C CA . PRO A 1 102 ? -8.438 7.744 14.810 1.00 95.44 102 PRO A CA 1
ATOM 792 C C . PRO A 1 102 ? -9.407 7.266 13.718 1.00 95.44 102 PRO A C 1
ATOM 794 O O . PRO A 1 102 ? -10.630 7.368 13.853 1.00 95.44 102 PRO A O 1
ATOM 797 N N . ILE A 1 103 ? -8.855 6.723 12.630 1.00 95.88 103 ILE A N 1
ATOM 798 C CA . ILE A 1 103 ? -9.652 6.122 11.551 1.00 95.88 103 ILE A CA 1
ATOM 799 C C . ILE A 1 103 ? -10.501 4.948 12.053 1.00 95.88 103 ILE A C 1
ATOM 801 O O . ILE A 1 103 ? -10.229 4.346 13.089 1.00 95.88 103 ILE A O 1
ATOM 805 N N . SER A 1 104 ? -11.546 4.606 11.300 1.00 93.38 104 SER A N 1
ATOM 806 C CA . SER A 1 104 ? -12.388 3.456 11.633 1.00 93.38 104 SER A CA 1
ATOM 807 C C . SER A 1 104 ? -11.632 2.128 11.492 1.00 93.38 104 SER A C 1
ATOM 809 O O . SER A 1 104 ? -10.671 2.030 10.725 1.00 93.38 104 SER A O 1
ATOM 811 N N . ARG A 1 105 ? -12.122 1.086 12.181 1.00 92.00 105 ARG A N 1
ATOM 812 C CA . ARG A 1 105 ? -11.625 -0.295 12.067 1.00 92.00 105 ARG A CA 1
ATOM 813 C C . ARG A 1 105 ? -11.586 -0.765 10.603 1.00 92.00 105 ARG A C 1
ATOM 815 O O . ARG A 1 105 ? -10.572 -1.300 10.164 1.00 92.00 105 ARG A O 1
ATOM 822 N N . ASP A 1 106 ? -12.642 -0.497 9.836 1.00 91.12 106 ASP A N 1
ATOM 823 C CA . ASP A 1 106 ? -12.734 -0.898 8.426 1.00 91.12 106 ASP A CA 1
ATOM 824 C C . ASP A 1 106 ? -11.729 -0.152 7.548 1.00 91.12 106 ASP A C 1
ATOM 826 O O . ASP A 1 106 ? -11.077 -0.752 6.696 1.00 91.12 106 ASP A O 1
ATOM 830 N N . THR A 1 107 ? -11.543 1.150 7.785 1.00 94.19 107 THR A N 1
ATOM 831 C CA . THR A 1 107 ? -10.528 1.947 7.082 1.00 94.19 107 THR A CA 1
ATOM 832 C C . THR A 1 107 ? -9.119 1.455 7.405 1.00 94.19 107 THR A C 1
ATOM 834 O O . THR A 1 107 ? -8.299 1.336 6.499 1.00 94.19 107 THR A O 1
ATOM 837 N N . ALA A 1 108 ? -8.832 1.137 8.671 1.00 95.19 108 ALA A N 1
ATOM 838 C CA . ALA A 1 108 ? -7.534 0.609 9.081 1.00 95.19 108 ALA A CA 1
ATOM 839 C C . ALA A 1 108 ? -7.240 -0.735 8.403 1.00 95.19 108 ALA A C 1
ATOM 841 O O . ALA A 1 108 ? -6.160 -0.922 7.842 1.00 95.19 108 ALA A O 1
ATOM 842 N N . ARG A 1 109 ? -8.228 -1.640 8.379 1.00 93.44 109 ARG A N 1
ATOM 843 C CA . ARG A 1 109 ? -8.126 -2.923 7.676 1.00 93.44 109 ARG A CA 1
ATOM 844 C C . ARG A 1 109 ? -7.911 -2.737 6.175 1.00 93.44 109 ARG A C 1
ATOM 846 O O . ARG A 1 109 ? -7.056 -3.406 5.606 1.00 93.44 109 ARG A O 1
ATOM 853 N N . LEU A 1 110 ? -8.648 -1.814 5.549 1.00 93.25 110 LEU A N 1
ATOM 854 C CA . LEU A 1 110 ? -8.521 -1.497 4.124 1.00 93.25 110 LEU A CA 1
ATOM 855 C C . LEU A 1 110 ? -7.124 -0.990 3.777 1.00 93.25 110 LEU A C 1
ATOM 857 O O . LEU A 1 110 ? -6.525 -1.454 2.812 1.00 93.25 110 LEU A O 1
ATOM 861 N N . ILE A 1 111 ? -6.595 -0.066 4.580 1.00 95.38 111 ILE A N 1
ATOM 862 C CA . ILE A 1 111 ? -5.238 0.446 4.403 1.00 95.38 111 ILE A CA 1
ATOM 863 C C . ILE A 1 111 ? -4.233 -0.700 4.531 1.00 95.38 111 ILE A C 1
ATOM 865 O O . ILE A 1 111 ? -3.438 -0.906 3.619 1.00 95.38 111 ILE A O 1
ATOM 869 N N . ALA A 1 112 ? -4.290 -1.486 5.609 1.00 94.69 112 ALA A N 1
ATOM 870 C CA . ALA A 1 112 ? -3.357 -2.592 5.814 1.00 94.69 112 ALA A CA 1
ATOM 871 C C . ALA A 1 112 ? -3.409 -3.622 4.666 1.00 94.69 112 ALA A C 1
ATOM 873 O O . ALA A 1 112 ? -2.369 -4.086 4.203 1.00 94.69 112 ALA A O 1
ATOM 874 N N . ALA A 1 113 ? -4.599 -3.897 4.125 1.00 91.56 113 ALA A N 1
ATOM 875 C CA . ALA A 1 113 ? -4.800 -4.803 2.993 1.00 91.56 113 ALA A CA 1
ATOM 876 C C . ALA A 1 113 ? -4.234 -4.279 1.660 1.00 91.56 113 ALA A C 1
ATOM 878 O O . ALA A 1 113 ? -3.977 -5.057 0.742 1.00 91.56 113 ALA A O 1
ATOM 879 N N . HIS A 1 114 ? -3.995 -2.974 1.545 1.00 92.25 114 HIS A N 1
ATOM 880 C CA . HIS A 1 114 ? -3.286 -2.390 0.404 1.00 92.25 114 HIS A CA 1
ATOM 881 C C . HIS A 1 114 ? -1.784 -2.222 0.646 1.00 92.25 114 HIS A C 1
ATOM 883 O O . HIS A 1 114 ? -1.030 -2.100 -0.318 1.00 92.25 114 HIS A O 1
ATOM 889 N N . LEU A 1 115 ? -1.343 -2.238 1.906 1.00 92.56 115 LEU A N 1
ATOM 890 C CA . LEU A 1 115 ? 0.055 -2.028 2.289 1.00 92.56 115 LEU A CA 1
ATOM 891 C C . LEU A 1 115 ? 0.848 -3.327 2.515 1.00 92.56 115 LEU A C 1
ATOM 893 O O . LEU A 1 115 ? 2.071 -3.304 2.386 1.00 92.56 115 LEU A O 1
ATOM 897 N N . HIS A 1 116 ? 0.192 -4.447 2.836 1.00 89.94 116 HIS A N 1
ATOM 898 C CA . HIS A 1 116 ? 0.895 -5.676 3.212 1.00 89.94 116 HIS A CA 1
ATOM 899 C C . HIS A 1 116 ? 1.803 -6.232 2.097 1.00 89.94 116 HIS A C 1
ATOM 901 O O . HIS A 1 116 ? 1.470 -6.252 0.901 1.00 89.94 116 HIS A O 1
ATOM 907 N N . ARG A 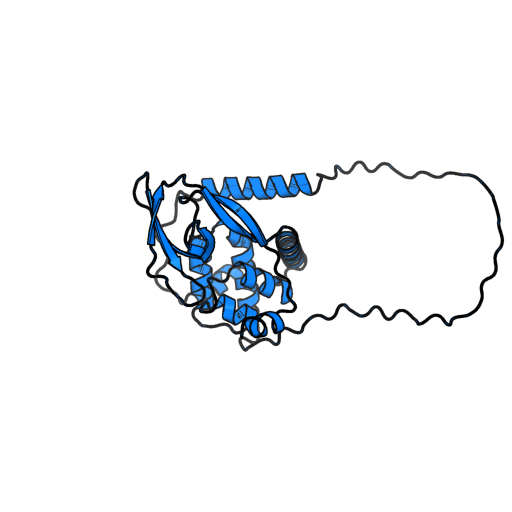1 117 ? 2.965 -6.748 2.506 1.00 84.81 117 ARG A N 1
ATOM 908 C CA . ARG A 1 117 ? 4.007 -7.272 1.605 1.00 84.81 117 ARG A CA 1
ATOM 909 C C . ARG A 1 117 ? 3.885 -8.767 1.305 1.00 84.81 117 ARG A C 1
ATOM 911 O O . ARG A 1 117 ? 4.774 -9.328 0.680 1.00 84.81 117 ARG A O 1
ATOM 918 N N . GLY A 1 118 ? 2.780 -9.398 1.683 1.00 81.50 118 GLY A N 1
ATOM 919 C CA . GLY A 1 118 ? 2.513 -10.817 1.421 1.00 81.50 118 GLY A CA 1
ATOM 920 C C . GLY A 1 118 ? 1.996 -11.552 2.656 1.00 81.50 118 GLY A C 1
ATOM 921 O O . GLY A 1 118 ? 1.767 -10.900 3.671 1.00 81.50 118 GLY A O 1
ATOM 922 N N . PRO A 1 119 ? 1.787 -12.876 2.576 1.00 81.50 119 PRO A N 1
ATOM 923 C CA . PRO A 1 119 ? 1.206 -13.673 3.663 1.00 81.50 119 PRO A CA 1
ATOM 924 C C . PRO A 1 119 ? 2.048 -13.732 4.944 1.00 81.50 119 PRO A C 1
ATOM 926 O O . PRO A 1 119 ? 1.513 -13.943 6.026 1.00 81.50 119 PRO A O 1
ATOM 929 N N . THR A 1 120 ? 3.363 -13.543 4.833 1.00 82.25 120 THR A N 1
ATOM 930 C CA . THR A 1 120 ? 4.298 -13.561 5.969 1.00 82.25 120 THR A CA 1
ATOM 931 C C . THR A 1 120 ? 4.435 -12.208 6.664 1.00 82.25 120 THR A C 1
ATOM 933 O O . THR A 1 120 ? 5.172 -12.096 7.638 1.00 82.25 120 THR A O 1
ATOM 936 N N . SER A 1 121 ? 3.766 -11.170 6.157 1.00 86.94 121 SER A N 1
ATOM 937 C CA . SER A 1 121 ? 3.928 -9.806 6.649 1.00 86.94 121 SER A CA 1
ATOM 938 C C . SER A 1 121 ? 3.027 -9.524 7.857 1.00 86.94 121 SER A C 1
ATOM 940 O O . SER A 1 121 ? 1.901 -10.021 7.949 1.00 86.94 121 SER A O 1
ATOM 942 N N . SER A 1 122 ? 3.504 -8.699 8.786 1.00 91.06 122 SER A N 1
ATOM 943 C CA . SER A 1 122 ? 2.770 -8.303 9.994 1.00 91.06 122 SER A CA 1
ATOM 944 C C . SER A 1 122 ? 1.460 -7.592 9.655 1.00 91.06 122 SER A C 1
ATOM 946 O O . SER A 1 122 ? 0.430 -7.820 10.291 1.00 91.06 122 SER A O 1
ATOM 948 N N . LEU A 1 123 ? 1.460 -6.781 8.594 1.00 92.38 123 LEU A N 1
ATOM 949 C CA . LEU A 1 123 ? 0.253 -6.156 8.054 1.00 92.38 123 LEU A CA 1
ATOM 950 C C . LEU A 1 123 ? -0.753 -7.177 7.518 1.00 92.38 123 LEU A C 1
ATOM 952 O O . LEU A 1 123 ? -1.956 -6.946 7.627 1.00 92.38 123 LEU A O 1
ATOM 956 N N . TYR A 1 124 ? -0.302 -8.302 6.960 1.00 89.12 124 TYR A N 1
ATOM 957 C CA . TYR A 1 124 ? -1.212 -9.373 6.560 1.00 89.12 124 TYR A CA 1
ATOM 958 C C . TYR A 1 124 ? -1.839 -10.054 7.777 1.00 89.12 124 TYR A C 1
ATOM 960 O O . TYR A 1 124 ? -3.060 -10.219 7.800 1.00 89.12 124 TYR A O 1
ATOM 968 N N . GLY A 1 125 ? -1.043 -10.351 8.811 1.00 87.94 125 GLY A N 1
ATOM 969 C CA . GLY A 1 125 ? -1.547 -10.812 10.111 1.00 87.94 125 GLY A CA 1
ATOM 970 C C . GLY A 1 125 ? -2.662 -9.897 10.613 1.00 87.94 125 GLY A C 1
ATOM 971 O O . GLY A 1 125 ? -3.814 -10.322 10.726 1.00 87.94 125 GLY A O 1
ATOM 972 N N . PHE A 1 126 ? -2.375 -8.597 10.701 1.00 92.19 126 PHE A N 1
ATOM 973 C CA . PHE A 1 126 ? -3.369 -7.585 11.042 1.00 92.19 126 PHE A CA 1
ATOM 974 C C . PHE A 1 126 ? -4.629 -7.676 10.166 1.00 92.19 126 PHE A C 1
ATOM 976 O O . PHE A 1 126 ? -5.730 -7.767 10.690 1.00 92.19 126 PHE A O 1
ATOM 983 N N . VAL A 1 127 ? -4.532 -7.733 8.837 1.00 91.31 127 VAL A N 1
ATOM 984 C CA . VAL A 1 127 ? -5.719 -7.829 7.956 1.00 91.31 127 VAL A CA 1
ATOM 985 C C . VAL A 1 127 ? -6.562 -9.081 8.220 1.00 91.31 127 VAL A C 1
ATOM 987 O O . VAL A 1 127 ? -7.798 -9.035 8.111 1.00 91.31 127 VAL A O 1
ATOM 990 N N . THR A 1 128 ? -5.909 -10.197 8.543 1.00 87.00 128 THR A N 1
ATOM 991 C CA . THR A 1 128 ? -6.567 -11.492 8.740 1.00 87.00 128 THR A CA 1
ATOM 992 C C . THR A 1 128 ? -7.249 -11.619 10.096 1.00 87.00 128 THR A C 1
ATOM 994 O O . THR A 1 128 ? -8.407 -12.035 10.138 1.00 87.00 128 THR A O 1
ATOM 997 N N . ASP A 1 129 ? -6.588 -11.216 11.180 1.00 87.56 129 ASP A N 1
ATOM 998 C CA . ASP A 1 129 ? -7.063 -11.453 12.548 1.00 87.56 129 ASP A CA 1
ATOM 999 C C . ASP A 1 129 ? -6.872 -10.261 13.494 1.00 87.56 129 ASP A C 1
ATOM 1001 O O . ASP A 1 129 ? -7.192 -10.356 14.671 1.00 87.56 129 ASP A O 1
ATOM 1005 N N . GLY A 1 130 ? -6.364 -9.128 13.010 1.00 89.06 130 GLY A N 1
ATOM 1006 C CA . GLY A 1 130 ? -6.181 -7.907 13.792 1.00 89.06 130 GLY A CA 1
ATOM 1007 C C . GLY A 1 130 ? -5.041 -7.949 14.794 1.00 89.06 130 GLY A C 1
ATOM 1008 O O . GLY A 1 130 ? -4.951 -7.023 15.607 1.00 89.06 130 GLY A O 1
ATOM 1009 N N . SER A 1 131 ? -4.192 -8.976 14.731 1.00 87.38 131 SER A N 1
ATOM 1010 C CA . SER A 1 131 ? -2.956 -9.061 15.499 1.00 87.38 131 SER A CA 1
ATOM 1011 C C . SER A 1 131 ? -2.010 -7.908 15.169 1.00 87.38 131 SER A C 1
ATOM 1013 O O . SER A 1 131 ? -1.924 -7.432 14.035 1.00 87.38 131 SER A O 1
ATOM 1015 N N . ILE A 1 132 ? -1.314 -7.434 16.199 1.00 90.12 132 ILE A N 1
ATOM 1016 C CA . ILE A 1 132 ? -0.236 -6.455 16.087 1.00 90.12 132 ILE A CA 1
ATOM 1017 C C . ILE A 1 132 ? 0.999 -7.135 16.664 1.00 90.12 132 ILE A C 1
ATOM 1019 O O . ILE A 1 132 ? 1.045 -7.439 17.853 1.00 90.12 132 ILE A O 1
ATOM 1023 N N . THR A 1 133 ? 1.965 -7.421 15.803 1.00 88.19 133 THR A N 1
ATOM 1024 C CA . THR A 1 133 ? 3.261 -8.000 16.168 1.00 88.19 133 THR A CA 1
ATOM 1025 C C . THR A 1 133 ? 4.297 -6.895 16.361 1.00 88.19 133 THR A C 1
ATOM 1027 O O . THR A 1 133 ? 4.082 -5.752 15.945 1.00 88.19 133 THR A O 1
ATOM 1030 N N . ASP A 1 134 ? 5.439 -7.229 16.962 1.00 83.38 134 ASP A N 1
ATOM 1031 C CA . ASP A 1 134 ? 6.529 -6.268 17.185 1.00 83.38 134 ASP A CA 1
ATOM 1032 C C . ASP A 1 134 ? 7.029 -5.647 15.865 1.00 83.38 134 ASP A C 1
ATOM 1034 O O . ASP A 1 134 ? 7.251 -4.436 15.781 1.00 83.38 134 ASP A O 1
ATOM 1038 N N . ASP A 1 135 ? 7.065 -6.446 14.796 1.00 89.69 135 ASP A N 1
ATOM 1039 C CA . ASP A 1 135 ? 7.538 -6.034 13.470 1.00 89.69 135 ASP A CA 1
ATOM 1040 C C . ASP A 1 135 ? 6.526 -5.157 12.704 1.00 89.69 135 ASP A C 1
ATOM 1042 O O . ASP A 1 135 ? 6.812 -4.684 11.604 1.00 89.69 135 ASP A O 1
ATOM 1046 N N . PHE A 1 136 ? 5.320 -4.925 13.242 1.00 92.12 136 PHE A N 1
ATOM 1047 C CA . PHE A 1 136 ? 4.271 -4.159 12.558 1.00 92.12 136 PHE A CA 1
ATOM 1048 C C . PHE A 1 136 ? 4.723 -2.734 12.213 1.00 92.12 136 PHE A C 1
ATOM 1050 O O . PHE A 1 136 ? 4.542 -2.266 11.087 1.00 92.12 136 PHE A O 1
ATOM 1057 N N . PHE A 1 137 ? 5.325 -2.030 13.175 1.00 92.94 137 PHE A N 1
ATOM 1058 C CA . PHE A 1 137 ? 5.795 -0.662 12.948 1.00 92.94 137 PHE A CA 1
ATOM 1059 C C . PHE A 1 137 ? 7.061 -0.618 12.092 1.00 92.94 137 PHE A C 1
ATOM 1061 O O . PHE A 1 137 ? 7.234 0.332 11.331 1.00 92.94 137 PHE A O 1
ATOM 1068 N N . GLU A 1 138 ? 7.907 -1.647 12.169 1.00 92.19 138 GLU A N 1
ATOM 1069 C CA . GLU A 1 138 ? 9.076 -1.772 11.298 1.00 92.19 138 GLU A CA 1
ATOM 1070 C C . GLU A 1 138 ? 8.653 -1.941 9.835 1.00 92.19 138 GLU A C 1
ATOM 1072 O O . GLU A 1 138 ? 9.189 -1.268 8.955 1.00 92.19 138 GLU A O 1
ATOM 1077 N N . GLU A 1 139 ? 7.629 -2.760 9.569 1.00 92.44 139 GLU A N 1
ATOM 1078 C CA . GLU A 1 139 ? 7.054 -2.900 8.230 1.00 92.44 139 GLU A CA 1
ATOM 1079 C C . GLU A 1 139 ? 6.478 -1.564 7.727 1.00 92.44 139 GLU A C 1
ATOM 1081 O O . GLU A 1 139 ? 6.724 -1.181 6.580 1.00 92.44 139 GLU A O 1
ATOM 1086 N N . LEU A 1 140 ? 5.765 -0.810 8.574 1.00 93.69 140 LEU A N 1
ATOM 1087 C CA . LEU A 1 140 ? 5.254 0.520 8.214 1.00 93.69 140 LEU A CA 1
ATOM 1088 C C . LEU A 1 140 ? 6.368 1.519 7.880 1.00 93.69 140 LEU A C 1
ATOM 1090 O O . LEU A 1 140 ? 6.227 2.289 6.927 1.00 93.69 140 LEU A O 1
ATOM 1094 N N . ASP A 1 141 ? 7.462 1.508 8.640 1.00 91.31 141 ASP A N 1
ATOM 1095 C CA . ASP A 1 141 ? 8.611 2.379 8.400 1.00 91.31 141 ASP A CA 1
ATOM 1096 C C . ASP A 1 141 ? 9.297 2.048 7.071 1.00 91.31 141 ASP A C 1
ATOM 1098 O O . ASP A 1 141 ? 9.514 2.949 6.257 1.00 91.31 141 ASP A O 1
ATOM 1102 N N . GLN A 1 142 ? 9.520 0.763 6.784 1.00 89.31 142 GLN A N 1
ATOM 1103 C CA . GLN A 1 142 ? 10.064 0.329 5.495 1.00 89.31 142 GLN A CA 1
ATOM 1104 C C . GLN A 1 142 ? 9.153 0.740 4.328 1.00 89.31 142 GLN A C 1
ATOM 1106 O O . GLN A 1 142 ? 9.624 1.204 3.291 1.00 89.31 142 GLN A O 1
ATOM 1111 N N . ILE A 1 143 ? 7.830 0.610 4.478 1.00 89.38 143 ILE A N 1
ATOM 1112 C CA . ILE A 1 143 ? 6.879 1.045 3.444 1.00 89.38 143 ILE A CA 1
ATOM 1113 C C . ILE A 1 143 ? 6.925 2.564 3.266 1.00 89.38 143 ILE A C 1
ATOM 1115 O O . ILE A 1 143 ? 6.807 3.039 2.138 1.00 89.38 143 ILE A O 1
ATOM 1119 N N . GLN A 1 144 ? 7.106 3.333 4.339 1.00 89.12 144 GLN A N 1
ATOM 1120 C CA . GLN A 1 144 ? 7.189 4.790 4.262 1.00 89.12 144 GLN A CA 1
ATOM 1121 C C . GLN A 1 144 ? 8.434 5.256 3.502 1.00 89.12 144 GLN A C 1
ATOM 1123 O O . GLN A 1 144 ? 8.348 6.219 2.737 1.00 89.12 144 GLN A O 1
ATOM 1128 N N . GLU A 1 145 ? 9.567 4.585 3.706 1.00 86.31 145 GLU A N 1
ATOM 1129 C CA . GLU A 1 145 ? 10.815 4.845 2.981 1.00 86.31 145 GLU A CA 1
ATOM 1130 C C . GLU A 1 145 ? 10.663 4.545 1.484 1.00 86.31 145 GLU A C 1
ATOM 1132 O O . GLU A 1 145 ? 11.061 5.348 0.637 1.00 86.31 145 GLU A O 1
ATOM 1137 N N . ASP A 1 146 ? 10.005 3.432 1.163 1.00 81.56 146 ASP A N 1
ATOM 1138 C CA . ASP A 1 146 ? 9.789 2.962 -0.204 1.00 81.56 146 ASP A CA 1
ATOM 1139 C C . ASP A 1 146 ? 8.695 3.744 -0.962 1.00 81.56 146 ASP A C 1
ATOM 1141 O O . ASP A 1 146 ? 8.769 3.921 -2.182 1.00 81.56 146 ASP A O 1
ATOM 1145 N N . HIS A 1 147 ? 7.664 4.217 -0.251 1.00 82.00 147 HIS A N 1
ATOM 1146 C CA . HIS A 1 147 ? 6.442 4.798 -0.818 1.00 82.00 147 HIS A CA 1
ATOM 1147 C C . HIS A 1 147 ? 6.004 6.055 -0.058 1.00 82.00 147 HIS A C 1
ATOM 1149 O O . HIS A 1 147 ? 4.943 6.090 0.570 1.00 82.00 147 HIS A O 1
ATOM 1155 N N . GLN A 1 148 ? 6.777 7.140 -0.174 1.00 80.56 148 GLN A N 1
ATOM 1156 C CA . GLN A 1 148 ? 6.500 8.415 0.514 1.00 80.56 148 GLN A CA 1
ATOM 1157 C C . GLN A 1 148 ? 5.071 8.937 0.328 1.00 80.56 148 GLN A C 1
ATOM 1159 O O . GLN A 1 148 ? 4.507 9.590 1.202 1.00 80.56 148 GLN A O 1
ATOM 1164 N N . ALA A 1 149 ? 4.464 8.662 -0.816 1.00 82.38 149 ALA A N 1
ATOM 1165 C CA . ALA A 1 149 ? 3.159 9.195 -1.140 1.00 82.38 149 ALA A CA 1
ATOM 1166 C C . ALA A 1 149 ? 1.999 8.380 -0.502 1.00 82.38 149 ALA A C 1
ATOM 1168 O O . ALA A 1 149 ? 0.876 8.871 -0.408 1.00 82.38 149 ALA A O 1
ATOM 1169 N N . LEU A 1 150 ? 2.293 7.212 0.091 1.00 89.00 150 LEU A N 1
ATOM 1170 C CA . LEU A 1 150 ? 1.393 6.475 0.995 1.00 89.00 150 LEU A CA 1
ATOM 1171 C C . LEU A 1 150 ? 1.503 6.935 2.461 1.00 89.00 150 LEU A C 1
ATOM 1173 O O . LEU A 1 150 ? 0.774 6.444 3.322 1.00 89.00 150 LEU A O 1
ATOM 1177 N N . ARG A 1 151 ? 2.362 7.916 2.769 1.00 91.62 151 ARG A N 1
ATOM 1178 C CA . ARG A 1 151 ? 2.577 8.436 4.130 1.00 91.62 151 ARG A CA 1
ATOM 1179 C C . ARG A 1 151 ? 1.295 8.824 4.880 1.00 91.62 151 ARG A C 1
ATOM 1181 O O . ARG A 1 151 ? 1.232 8.522 6.071 1.00 91.62 151 ARG A O 1
ATOM 1188 N N . PRO A 1 152 ? 0.263 9.443 4.267 1.00 93.31 152 PRO A N 1
ATOM 1189 C CA . PRO A 1 152 ? -0.989 9.716 4.975 1.00 93.31 152 PRO A CA 1
ATOM 1190 C C . PRO A 1 152 ? -1.688 8.441 5.465 1.00 93.31 152 PRO A C 1
ATOM 1192 O O . PRO A 1 152 ? -2.215 8.418 6.573 1.00 93.31 152 PRO A O 1
ATOM 1195 N N . TRP A 1 153 ? -1.652 7.370 4.669 1.00 96.00 153 TRP A N 1
ATOM 1196 C CA . TRP A 1 153 ? -2.263 6.086 5.017 1.00 96.00 153 TRP A CA 1
ATOM 1197 C C . TRP A 1 153 ? -1.486 5.409 6.142 1.00 96.00 153 TRP A C 1
ATOM 1199 O O . TRP A 1 153 ? -2.078 4.985 7.131 1.00 96.00 153 TRP A O 1
ATOM 1209 N N . ILE A 1 154 ? -0.157 5.383 6.014 1.00 95.88 154 ILE A N 1
ATOM 1210 C CA . ILE A 1 154 ? 0.760 4.813 7.007 1.00 95.88 154 ILE A CA 1
ATOM 1211 C C . ILE A 1 154 ? 0.563 5.504 8.356 1.00 95.88 154 ILE A C 1
ATOM 1213 O O . ILE A 1 154 ? 0.329 4.837 9.357 1.00 95.88 154 ILE A O 1
ATOM 1217 N N . ARG A 1 155 ? 0.574 6.843 8.383 1.00 95.25 155 ARG A N 1
ATOM 1218 C CA . ARG A 1 155 ? 0.365 7.627 9.610 1.00 95.25 155 ARG A CA 1
ATOM 1219 C C . ARG A 1 155 ? -0.989 7.361 10.249 1.00 95.25 155 ARG A C 1
ATOM 1221 O O . ARG A 1 155 ? -1.062 7.200 11.462 1.00 95.25 155 ARG A O 1
ATOM 1228 N N . ALA A 1 156 ? -2.052 7.310 9.452 1.00 96.44 156 ALA A N 1
ATOM 1229 C CA . ALA A 1 156 ? -3.389 7.051 9.968 1.00 96.44 156 ALA A CA 1
ATOM 1230 C C . ALA A 1 156 ? -3.527 5.636 10.542 1.00 96.44 156 ALA A C 1
ATOM 1232 O O . ALA A 1 156 ? -4.155 5.463 11.585 1.00 96.44 156 ALA A O 1
ATOM 1233 N N . LEU A 1 157 ? -2.909 4.640 9.900 1.00 96.94 157 LEU A N 1
ATOM 1234 C CA . LEU A 1 157 ? -2.870 3.270 10.401 1.00 96.94 157 LEU A CA 1
ATOM 1235 C C . LEU A 1 157 ? -2.035 3.161 11.685 1.00 96.94 157 LEU A C 1
ATOM 1237 O O . LEU A 1 157 ? -2.490 2.553 12.649 1.00 96.94 157 LEU A O 1
ATOM 1241 N N . ALA A 1 158 ? -0.864 3.799 11.740 1.00 95.44 158 ALA A N 1
ATOM 1242 C CA . ALA A 1 158 ? -0.050 3.838 12.952 1.00 95.44 158 ALA A CA 1
ATOM 1243 C C . ALA A 1 158 ? -0.801 4.519 14.106 1.00 95.44 158 ALA A C 1
ATOM 1245 O O . ALA A 1 158 ? -0.831 3.986 15.211 1.00 95.44 158 ALA A O 1
ATOM 1246 N N . HIS A 1 159 ? -1.461 5.654 13.845 1.00 94.94 159 HIS A N 1
ATOM 1247 C CA . HIS A 1 159 ? -2.288 6.336 14.839 1.00 94.94 159 HIS A CA 1
ATOM 1248 C C . HIS A 1 159 ? -3.421 5.434 15.335 1.00 94.94 159 HIS A C 1
ATOM 1250 O O . HIS A 1 159 ? -3.583 5.283 16.539 1.00 94.94 159 HIS A O 1
ATOM 1256 N N . TYR A 1 160 ? -4.147 4.771 14.427 1.00 95.25 160 TYR A N 1
ATOM 1257 C CA . TYR A 1 160 ? -5.175 3.800 14.801 1.00 95.25 160 TYR A CA 1
ATOM 1258 C C . TYR A 1 160 ? -4.641 2.731 15.750 1.00 95.25 160 TYR A C 1
ATOM 1260 O O . TYR A 1 160 ? -5.251 2.482 16.785 1.00 95.25 160 TYR A O 1
ATOM 1268 N N . VAL A 1 161 ? -3.500 2.128 15.417 1.00 93.81 161 VAL A N 1
ATOM 1269 C CA . VAL A 1 161 ? -2.891 1.064 16.220 1.00 93.81 161 VAL A CA 1
ATOM 1270 C C . VAL A 1 161 ? -2.416 1.575 17.580 1.00 93.81 161 VAL A C 1
ATOM 1272 O O . VAL A 1 161 ? -2.693 0.933 18.585 1.00 93.81 161 VAL A O 1
ATOM 1275 N N . VAL A 1 162 ? -1.767 2.741 17.642 1.00 92.56 162 VAL A N 1
ATOM 1276 C CA . VAL A 1 162 ? -1.315 3.348 18.909 1.00 92.56 162 VAL A CA 1
ATOM 1277 C C . VAL A 1 162 ? -2.491 3.728 19.812 1.00 92.56 162 VAL A C 1
ATOM 1279 O O . VAL A 1 162 ? -2.377 3.648 21.032 1.00 92.56 162 VAL A O 1
ATOM 1282 N N . SER A 1 163 ? -3.621 4.129 19.229 1.00 91.12 163 SER A N 1
ATOM 1283 C CA . SER A 1 163 ? -4.839 4.469 19.968 1.00 91.12 163 SER A CA 1
ATOM 1284 C C . SER A 1 163 ? -5.673 3.256 20.387 1.00 91.12 163 SER A C 1
ATOM 1286 O O . SER A 1 163 ? -6.710 3.439 21.025 1.00 91.12 163 SER A O 1
ATOM 1288 N N . ARG A 1 164 ? -5.279 2.026 20.029 1.00 88.00 164 ARG A N 1
ATOM 1289 C CA . ARG A 1 164 ? -5.979 0.824 20.493 1.00 88.00 164 ARG A CA 1
ATOM 1290 C C . ARG A 1 164 ? -5.644 0.552 21.954 1.00 88.00 164 ARG A C 1
ATOM 1292 O O . ARG A 1 164 ? -4.485 0.383 22.313 1.00 88.00 164 ARG A O 1
ATOM 1299 N N . GLU A 1 165 ? -6.687 0.437 22.769 1.00 82.06 165 GLU A N 1
ATOM 1300 C CA . GLU A 1 165 ? -6.569 0.000 24.164 1.00 82.06 165 GLU A CA 1
ATOM 1301 C C . GLU A 1 165 ? -6.189 -1.486 24.260 1.00 82.06 165 GLU A C 1
ATOM 1303 O O . GLU A 1 165 ? -5.386 -1.864 25.108 1.00 82.06 165 GLU A O 1
ATOM 1308 N N . ASP A 1 166 ? -6.727 -2.315 23.358 1.00 81.44 166 ASP A N 1
ATOM 1309 C CA . ASP A 1 166 ? -6.431 -3.747 23.259 1.00 81.44 166 ASP A CA 1
ATOM 1310 C C . ASP A 1 166 ? -5.625 -4.050 21.987 1.00 81.44 166 ASP A C 1
ATOM 1312 O O . ASP A 1 166 ? -6.081 -3.789 20.865 1.00 81.44 166 ASP A O 1
ATOM 1316 N N . LEU A 1 167 ? -4.431 -4.618 22.169 1.00 76.69 167 LEU A N 1
ATOM 1317 C CA . LEU A 1 167 ? -3.515 -5.030 21.098 1.00 76.69 167 LEU A CA 1
ATOM 1318 C C . LEU A 1 167 ? -3.754 -6.474 20.622 1.00 76.69 167 LEU A C 1
ATOM 1320 O O . LEU A 1 167 ? -3.122 -6.911 19.662 1.00 76.69 167 LEU A O 1
ATOM 1324 N N . GLY A 1 168 ? -4.665 -7.211 21.263 1.00 75.62 168 GLY A N 1
ATOM 1325 C CA . GLY A 1 168 ? -5.009 -8.581 20.904 1.00 75.62 168 GLY A CA 1
ATOM 1326 C C . GLY A 1 168 ? -5.706 -8.717 19.540 1.00 75.62 168 GLY A C 1
ATOM 1327 O O . GLY A 1 168 ? -6.063 -7.723 18.900 1.00 75.62 168 GLY A O 1
ATOM 1328 N N . PRO A 1 169 ? -5.923 -9.954 19.063 1.00 79.50 169 PRO A N 1
ATOM 1329 C CA . PRO A 1 169 ? -6.619 -10.204 17.805 1.00 79.50 169 PRO A CA 1
ATOM 1330 C C . PRO A 1 169 ? -8.018 -9.572 17.773 1.00 79.50 169 PRO A C 1
ATOM 1332 O O . PRO A 1 169 ? -8.803 -9.687 18.715 1.00 79.50 169 PRO A O 1
ATOM 1335 N N . LEU A 1 170 ? -8.358 -8.934 16.655 1.00 82.44 170 LEU A N 1
ATOM 1336 C CA . LEU A 1 170 ? -9.687 -8.405 16.395 1.00 82.44 170 LEU A CA 1
ATOM 1337 C C . LEU A 1 170 ? -10.534 -9.432 15.652 1.00 82.44 170 LEU A C 1
ATOM 1339 O O . LEU A 1 170 ? -10.175 -9.940 14.590 1.00 82.44 170 LEU A O 1
ATOM 1343 N N . ARG A 1 171 ? -11.761 -9.632 16.132 1.00 78.31 171 ARG A N 1
ATOM 1344 C CA . ARG A 1 171 ? -12.808 -10.187 15.277 1.00 78.31 171 ARG A CA 1
ATOM 1345 C C . ARG A 1 171 ? -13.218 -9.108 14.286 1.00 78.31 171 ARG A C 1
ATOM 1347 O O . ARG A 1 171 ? -13.926 -8.163 14.638 1.00 78.31 171 ARG A O 1
ATOM 1354 N N . TRP A 1 172 ? -12.751 -9.238 13.050 1.00 77.94 172 TRP A N 1
ATOM 1355 C CA . TRP A 1 172 ? -13.277 -8.466 11.934 1.00 77.94 172 TRP A CA 1
ATOM 1356 C C . TRP A 1 172 ? -14.723 -8.903 11.688 1.00 77.94 172 TRP A C 1
ATOM 1358 O O . TRP A 1 172 ? -14.991 -9.813 10.905 1.00 77.94 172 TRP A O 1
ATOM 1368 N N . GLU A 1 173 ? -15.661 -8.313 12.421 1.00 61.72 173 GLU A N 1
ATOM 1369 C CA . GLU A 1 173 ? -17.082 -8.504 12.174 1.00 61.72 173 GLU A CA 1
ATOM 1370 C C . GLU A 1 173 ? -17.355 -8.105 10.724 1.00 61.72 173 GLU A C 1
ATOM 1372 O O . GLU A 1 173 ? -17.052 -6.991 10.297 1.00 61.72 173 GLU A O 1
ATOM 1377 N N . SER A 1 174 ? -17.865 -9.048 9.930 1.00 50.81 174 SER A N 1
ATOM 1378 C CA . SER A 1 174 ? -18.403 -8.704 8.621 1.00 50.81 174 SER A CA 1
ATOM 1379 C C . SER A 1 174 ? -19.584 -7.789 8.889 1.00 50.81 174 SER A C 1
ATOM 1381 O O . SER A 1 174 ? -20.594 -8.262 9.407 1.00 50.81 174 SER A O 1
ATOM 1383 N N . ALA A 1 175 ? -19.458 -6.502 8.576 1.00 39.44 175 ALA A N 1
ATOM 1384 C CA . ALA A 1 175 ? -20.605 -5.617 8.541 1.00 39.44 175 ALA A CA 1
ATOM 1385 C C . ALA A 1 175 ? -21.600 -6.219 7.540 1.00 39.44 175 ALA A C 1
ATOM 1387 O O . ALA A 1 175 ? -21.445 -6.095 6.325 1.00 39.44 175 ALA A O 1
ATOM 1388 N N . ALA A 1 176 ? -22.607 -6.938 8.039 1.00 33.44 176 ALA A N 1
ATOM 1389 C CA . ALA A 1 176 ? -23.831 -7.080 7.281 1.00 33.44 176 ALA A CA 1
ATOM 1390 C C . ALA A 1 176 ? -24.304 -5.644 7.009 1.00 33.44 176 ALA A C 1
ATOM 1392 O O . ALA A 1 176 ? -24.225 -4.809 7.922 1.00 33.44 176 ALA A O 1
ATOM 1393 N N . PRO A 1 177 ? -24.751 -5.313 5.784 1.00 36.97 177 PRO A N 1
ATOM 1394 C CA . PRO A 1 177 ? -25.452 -4.056 5.583 1.00 36.97 177 PRO A CA 1
ATOM 1395 C C . PRO A 1 177 ? -26.523 -3.970 6.672 1.00 36.97 177 PRO A C 1
ATOM 1397 O O . PRO A 1 177 ? -27.146 -5.004 6.938 1.00 36.97 177 PRO A O 1
ATOM 1400 N N . PRO A 1 178 ? -26.736 -2.815 7.326 1.00 38.06 178 PRO A N 1
ATOM 1401 C CA . PRO A 1 178 ? -27.903 -2.667 8.171 1.00 38.06 178 PRO A CA 1
ATOM 1402 C C . PRO A 1 178 ? -29.089 -3.008 7.280 1.00 38.06 178 PRO A C 1
ATOM 1404 O O . PRO A 1 178 ? -29.373 -2.298 6.313 1.00 38.06 178 PRO A O 1
ATOM 1407 N N . GLU A 1 179 ? -29.694 -4.161 7.547 1.00 39.72 179 GLU A N 1
ATOM 1408 C CA . GLU A 1 179 ? -30.947 -4.572 6.959 1.00 39.72 179 GLU A CA 1
ATOM 1409 C C . GLU A 1 179 ? -31.894 -3.444 7.334 1.00 39.72 179 GLU A C 1
ATOM 1411 O O . GLU A 1 179 ? -32.301 -3.301 8.488 1.00 39.72 179 GLU A O 1
ATOM 1416 N N . GLN A 1 180 ? -32.118 -2.531 6.385 1.00 41.41 180 GLN A N 1
ATOM 1417 C CA . GLN A 1 180 ? -33.198 -1.580 6.488 1.00 41.41 180 GLN A CA 1
ATOM 1418 C C . GLN A 1 180 ? -34.413 -2.460 6.703 1.00 41.41 180 GLN A C 1
ATOM 1420 O O . GLN A 1 180 ? -34.832 -3.165 5.785 1.00 41.41 180 GLN A O 1
ATOM 1425 N N . ALA A 1 181 ? -34.910 -2.469 7.937 1.00 40.28 181 ALA A N 1
ATOM 1426 C CA . ALA A 1 181 ? -36.186 -3.039 8.287 1.00 40.28 181 ALA A CA 1
ATOM 1427 C C . ALA A 1 181 ? -37.221 -2.294 7.445 1.00 40.28 181 ALA A C 1
ATOM 1429 O O . ALA A 1 181 ? -37.766 -1.272 7.855 1.00 40.28 181 ALA A O 1
ATOM 1430 N N . GLN A 1 182 ? -37.428 -2.759 6.215 1.00 43.00 182 GLN A N 1
ATOM 1431 C CA . GLN A 1 182 ? -38.585 -2.406 5.431 1.00 43.00 182 GLN A CA 1
ATOM 1432 C C . GLN A 1 182 ? -39.765 -2.966 6.220 1.00 43.00 182 GLN A C 1
ATOM 1434 O O . GLN A 1 182 ? -39.823 -4.181 6.446 1.00 43.00 182 GLN A O 1
ATOM 1439 N N . PRO A 1 183 ? -40.705 -2.123 6.674 1.00 40.81 183 PRO A N 1
ATOM 1440 C CA . PRO A 1 183 ? -41.978 -2.629 7.139 1.00 40.81 183 PRO A CA 1
ATOM 1441 C C . PRO A 1 183 ? -42.564 -3.427 5.975 1.00 40.81 183 PRO A C 1
ATOM 1443 O O . PRO A 1 183 ? -42.752 -2.884 4.885 1.00 40.81 183 PRO A O 1
ATOM 1446 N N . ARG A 1 184 ? -42.798 -4.728 6.174 1.00 42.59 184 ARG A N 1
ATOM 1447 C CA . ARG A 1 184 ? -43.545 -5.538 5.209 1.00 42.59 184 ARG A CA 1
ATOM 1448 C C . ARG A 1 184 ? -44.912 -4.882 5.038 1.00 42.59 184 ARG A C 1
ATOM 1450 O O . ARG A 1 184 ? -45.762 -5.000 5.916 1.00 42.59 184 ARG A O 1
ATOM 1457 N N . ALA A 1 185 ? -45.107 -4.179 3.928 1.00 44.94 185 ALA A N 1
ATOM 1458 C CA . ALA A 1 185 ? -46.431 -3.743 3.528 1.00 44.94 185 ALA A CA 1
ATOM 1459 C C . ALA A 1 185 ? -47.278 -5.000 3.253 1.00 44.94 185 ALA A C 1
ATOM 1461 O O . ALA A 1 185 ? -46.794 -5.914 2.571 1.00 44.94 185 ALA A O 1
ATOM 1462 N N . PRO A 1 186 ? -48.513 -5.089 3.772 1.00 44.44 186 PRO A N 1
ATOM 1463 C CA . PRO A 1 186 ? -49.418 -6.156 3.388 1.00 44.44 186 PRO A CA 1
ATOM 1464 C C . PRO A 1 186 ? -49.721 -6.027 1.895 1.00 44.44 186 PRO A C 1
ATOM 1466 O O . PRO A 1 186 ? -50.024 -4.940 1.402 1.00 44.44 186 PRO A O 1
ATOM 1469 N N . ARG A 1 187 ? -49.635 -7.149 1.175 1.00 47.88 187 ARG A N 1
ATOM 1470 C CA . ARG A 1 187 ? -50.308 -7.303 -0.116 1.00 47.88 187 ARG A CA 1
ATOM 1471 C C . ARG A 1 187 ? -51.789 -7.040 0.118 1.00 47.88 187 ARG A C 1
ATOM 1473 O O . ARG A 1 187 ? -52.366 -7.785 0.893 1.00 47.88 187 ARG A O 1
ATOM 1480 N N . ASP A 1 188 ? -52.348 -6.033 -0.548 1.00 41.38 188 ASP A N 1
ATOM 1481 C CA . ASP A 1 188 ? -53.649 -6.130 -1.209 1.00 41.38 188 ASP A CA 1
ATOM 1482 C C . ASP A 1 188 ? -53.920 -4.939 -2.151 1.00 41.38 188 ASP A C 1
ATOM 1484 O O . ASP A 1 188 ? -53.646 -3.785 -1.836 1.00 41.38 188 ASP A O 1
ATOM 1488 N N . ALA A 1 189 ? -54.486 -5.298 -3.308 1.00 37.19 189 ALA A N 1
ATOM 1489 C CA . ALA A 1 189 ? -55.333 -4.527 -4.224 1.00 37.19 189 ALA A CA 1
ATOM 1490 C C . ALA A 1 189 ? -54.784 -3.282 -4.972 1.00 37.19 189 ALA A C 1
ATOM 1492 O O . ALA A 1 189 ? -54.721 -2.166 -4.468 1.00 37.19 189 ALA A O 1
ATOM 1493 N N . LEU A 1 190 ? -54.575 -3.471 -6.281 1.00 42.03 190 LEU A N 1
ATOM 1494 C CA . LEU A 1 190 ? -54.898 -2.484 -7.329 1.00 42.03 190 LEU A CA 1
ATOM 1495 C C . LEU A 1 190 ? -56.433 -2.276 -7.373 1.00 42.03 190 LEU A C 1
ATOM 1497 O O . LEU A 1 190 ? -57.158 -3.240 -7.114 1.00 42.03 190 LEU A O 1
ATOM 1501 N N . PRO A 1 191 ? -56.949 -1.082 -7.741 1.00 45.88 191 PRO A N 1
ATOM 1502 C CA . PRO A 1 191 ? -57.071 -0.753 -9.165 1.00 45.88 191 PRO A CA 1
ATOM 1503 C C . PRO A 1 191 ? -56.842 0.725 -9.552 1.00 45.88 191 PRO A C 1
ATOM 1505 O O . PRO A 1 191 ? -56.633 1.616 -8.736 1.00 45.88 191 PRO A O 1
ATOM 1508 N N . ALA A 1 192 ? -56.850 0.920 -10.871 1.00 42.97 192 ALA A N 1
ATOM 1509 C CA . ALA A 1 192 ? -56.518 2.103 -11.653 1.00 42.97 192 ALA A CA 1
ATOM 1510 C C . ALA A 1 192 ? -57.431 3.331 -11.469 1.00 42.97 192 ALA A C 1
ATOM 1512 O O . ALA A 1 192 ? -58.640 3.195 -11.298 1.00 42.97 192 ALA A O 1
ATOM 1513 N N . SER A 1 193 ? -56.880 4.528 -11.714 1.00 37.19 193 SER A N 1
ATOM 1514 C CA . SER A 1 193 ? -57.528 5.544 -12.563 1.00 37.19 193 SER A CA 1
ATOM 1515 C C . SER A 1 193 ? -56.596 6.687 -12.963 1.00 37.19 193 SER A C 1
ATOM 1517 O O . SER A 1 193 ? -55.732 7.124 -12.208 1.00 37.19 193 SER A O 1
ATOM 1519 N N . ALA A 1 194 ? -56.817 7.139 -14.196 1.00 41.25 194 ALA A N 1
ATOM 1520 C CA . ALA A 1 194 ? -56.198 8.265 -14.871 1.00 41.25 194 ALA A CA 1
ATOM 1521 C C . ALA A 1 194 ? -56.563 9.620 -14.239 1.00 41.25 194 ALA A C 1
ATOM 1523 O O . ALA A 1 194 ? -57.634 9.780 -13.656 1.00 41.25 194 ALA A O 1
ATOM 1524 N N . GLY A 1 195 ? -55.699 10.619 -14.434 1.00 32.25 195 GLY A N 1
ATOM 1525 C CA . GLY A 1 195 ? -55.955 11.992 -14.007 1.00 32.25 195 GLY A CA 1
ATOM 1526 C C . GLY A 1 195 ? -54.864 12.967 -14.438 1.00 32.25 195 GLY A C 1
ATOM 1527 O O . GLY A 1 195 ? -53.963 13.281 -13.673 1.00 32.25 195 GLY A O 1
ATOM 1528 N N . ASP A 1 196 ? -54.977 13.429 -15.678 1.00 38.56 196 ASP A N 1
ATOM 1529 C CA . ASP A 1 196 ? -54.342 14.618 -16.253 1.00 38.56 196 ASP A CA 1
ATOM 1530 C C . ASP A 1 196 ? -54.519 15.872 -15.365 1.00 38.56 196 ASP A C 1
ATOM 1532 O O . ASP A 1 196 ? -55.630 16.124 -14.892 1.00 38.56 196 ASP A O 1
ATOM 1536 N N . ARG A 1 197 ? -53.455 16.675 -15.175 1.00 41.44 197 ARG A N 1
ATOM 1537 C CA . ARG A 1 197 ? -53.504 18.156 -15.163 1.00 41.44 197 ARG A CA 1
ATOM 1538 C C . ARG A 1 197 ? -52.130 18.813 -15.008 1.00 41.44 197 ARG A C 1
ATOM 1540 O O . ARG A 1 197 ? -51.247 18.370 -14.283 1.00 41.44 197 ARG A O 1
ATOM 1547 N N . ARG A 1 198 ? -52.012 19.933 -15.718 1.00 37.38 198 ARG A N 1
ATOM 1548 C CA . ARG A 1 198 ? -50.825 20.747 -15.983 1.00 37.38 198 ARG A CA 1
ATOM 1549 C C . ARG A 1 198 ? -50.517 21.798 -14.897 1.00 37.38 198 ARG A C 1
ATOM 1551 O O . ARG A 1 198 ? -51.426 22.328 -14.270 1.00 37.38 198 ARG A O 1
ATOM 1558 N N . HIS A 1 199 ? -49.254 22.240 -14.942 1.00 34.69 199 HIS A N 1
ATOM 1559 C CA . HIS A 1 199 ? -48.720 23.608 -14.776 1.00 34.69 199 HIS A CA 1
ATOM 1560 C C . HIS A 1 199 ? -48.320 24.203 -13.407 1.00 34.69 199 HIS A C 1
ATOM 1562 O O . HIS A 1 199 ? -49.025 24.125 -12.411 1.00 34.69 199 HIS A O 1
ATOM 1568 N N . ARG A 1 200 ? -47.236 25.000 -13.542 1.00 33.16 200 ARG A N 1
ATOM 1569 C CA . ARG A 1 200 ? -46.530 25.945 -12.644 1.00 33.16 200 ARG A CA 1
ATOM 1570 C C . ARG A 1 200 ? -45.647 25.271 -11.590 1.00 33.16 200 ARG A C 1
ATOM 1572 O O . ARG A 1 200 ? -46.116 24.455 -10.825 1.00 33.16 200 ARG A O 1
ATOM 1579 N N . GLY A 1 201 ? -44.344 25.525 -11.508 1.00 36.19 201 GLY A N 1
ATOM 1580 C CA . GLY A 1 201 ? -43.588 26.731 -11.836 1.00 36.19 201 GLY A CA 1
ATOM 1581 C C . GLY A 1 201 ? -43.148 27.372 -10.524 1.00 36.19 201 GLY A C 1
ATOM 1582 O O . GLY A 1 201 ? -43.939 28.085 -9.926 1.00 36.19 201 GLY A O 1
ATOM 1583 N N . CYS A 1 202 ? -41.921 27.086 -10.082 1.00 30.31 202 CYS A N 1
ATOM 1584 C CA . CYS A 1 202 ? -41.194 27.871 -9.084 1.00 30.31 202 CYS A CA 1
ATOM 1585 C C . CYS A 1 202 ? -39.702 27.507 -9.144 1.00 30.31 202 CYS A C 1
ATOM 1587 O O . CYS A 1 202 ?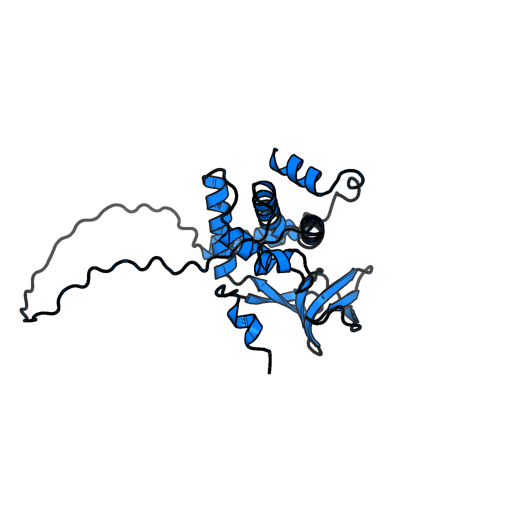 -39.319 26.369 -8.883 1.00 30.31 202 CYS A O 1
ATOM 1589 N N . HIS A 1 203 ? -38.877 28.488 -9.517 1.00 41.34 203 HIS A N 1
ATOM 1590 C CA . HIS A 1 203 ? -37.431 28.489 -9.290 1.00 41.34 203 HIS A CA 1
ATOM 1591 C C . HIS A 1 203 ? -37.135 28.334 -7.788 1.00 41.34 203 HIS A C 1
ATOM 1593 O O . HIS A 1 203 ? -37.917 28.802 -6.959 1.00 41.34 203 HIS A O 1
ATOM 1599 N N . PRO A 1 204 ? -35.957 27.799 -7.433 1.00 39.47 204 PRO A N 1
ATOM 1600 C CA . PRO A 1 204 ? -35.005 28.722 -6.827 1.00 39.47 204 PRO A CA 1
ATOM 1601 C C . PRO A 1 204 ? -33.549 28.513 -7.262 1.00 39.47 204 PRO A C 1
ATOM 1603 O O . PRO A 1 204 ? -33.041 27.404 -7.363 1.00 39.47 204 PRO A O 1
ATOM 1606 N N . LEU A 1 205 ? -32.900 29.661 -7.450 1.00 36.31 205 LEU A N 1
ATOM 1607 C CA . LEU A 1 205 ? -31.527 29.965 -7.051 1.00 36.31 205 LEU A CA 1
ATOM 1608 C C . LEU A 1 205 ? -30.419 29.055 -7.593 1.00 36.31 205 LEU A C 1
ATOM 1610 O O . LEU A 1 205 ? -29.972 28.084 -6.990 1.00 36.31 205 LEU A O 1
ATOM 1614 N N . VAL A 1 206 ? -29.891 29.534 -8.715 1.00 38.16 206 VAL A N 1
ATOM 1615 C CA . VAL A 1 206 ? -28.529 29.329 -9.195 1.00 38.16 206 VAL A CA 1
ATOM 1616 C C . VAL A 1 206 ? -27.534 29.683 -8.079 1.00 38.16 206 VAL A C 1
ATOM 1618 O O . VAL A 1 206 ? -27.179 30.841 -7.878 1.00 38.16 206 VAL A O 1
ATOM 1621 N N . LEU A 1 207 ? -27.067 28.671 -7.352 1.00 39.31 207 LEU A N 1
ATOM 1622 C CA . LEU A 1 207 ? -25.788 28.713 -6.651 1.00 39.31 207 LEU A CA 1
ATOM 1623 C C . LEU A 1 207 ? -24.757 28.074 -7.578 1.00 39.31 207 LEU A C 1
ATOM 1625 O O . LEU A 1 207 ? -24.554 26.862 -7.565 1.00 39.31 207 LEU A O 1
ATOM 1629 N N . VAL A 1 208 ? -24.092 28.904 -8.387 1.00 37.19 208 VAL A N 1
ATOM 1630 C CA . VAL A 1 208 ? -22.830 28.529 -9.036 1.00 37.19 208 VAL A CA 1
ATOM 1631 C C . VAL A 1 208 ? -21.775 28.399 -7.938 1.00 37.19 208 VAL A C 1
ATOM 1633 O O . VAL A 1 208 ? -20.963 29.291 -7.707 1.00 37.19 208 VAL A O 1
ATOM 1636 N N . ARG A 1 209 ? -21.779 27.276 -7.222 1.00 38.59 209 ARG A N 1
ATOM 1637 C CA . ARG A 1 209 ? -20.542 26.750 -6.654 1.00 38.59 209 ARG A CA 1
ATOM 1638 C C . ARG A 1 209 ? -19.931 25.921 -7.765 1.00 38.59 209 ARG A C 1
ATOM 1640 O O . ARG A 1 209 ? -20.534 24.941 -8.183 1.00 38.59 209 ARG A O 1
ATOM 1647 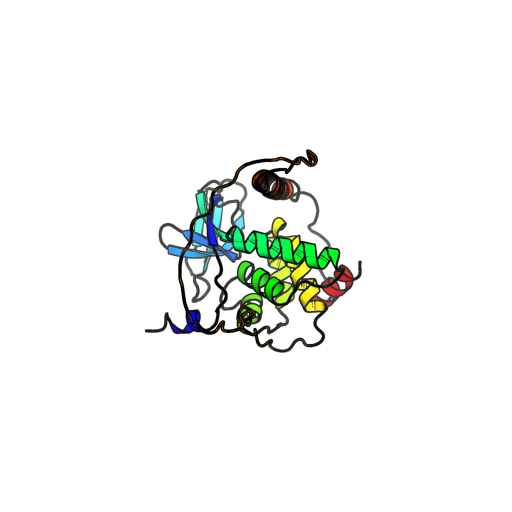N N . LYS A 1 210 ? -18.765 26.344 -8.262 1.00 44.75 210 LYS A N 1
ATOM 1648 C CA . LYS A 1 210 ? -17.909 25.526 -9.124 1.00 44.75 210 LYS A CA 1
ATOM 1649 C C . LYS A 1 210 ? -17.727 24.168 -8.441 1.00 44.75 210 LYS A C 1
ATOM 1651 O O . LYS A 1 210 ? -16.900 24.033 -7.543 1.00 44.75 210 LYS A O 1
ATOM 1656 N N . GLN A 1 211 ? -18.529 23.186 -8.839 1.00 41.78 211 GLN A N 1
ATOM 1657 C CA . GLN A 1 211 ? -18.180 21.786 -8.716 1.00 41.78 211 GLN A CA 1
ATOM 1658 C C . GLN A 1 211 ? -16.933 21.653 -9.577 1.00 41.78 211 GLN A C 1
ATOM 1660 O O . GLN A 1 211 ? -17.005 21.620 -10.800 1.00 41.78 211 GLN A O 1
ATOM 1665 N N . ILE A 1 212 ? -15.769 21.690 -8.931 1.00 45.94 212 ILE A N 1
ATOM 1666 C CA . ILE A 1 212 ? -14.613 21.002 -9.481 1.00 45.94 212 ILE A CA 1
ATOM 1667 C C . ILE A 1 212 ? -15.128 19.577 -9.641 1.00 45.94 212 ILE A C 1
ATOM 1669 O O . ILE A 1 212 ? -15.474 18.942 -8.642 1.00 45.94 212 ILE A O 1
ATOM 1673 N N . GLU A 1 213 ? -15.338 19.152 -10.886 1.00 50.88 213 GLU A N 1
ATOM 1674 C CA . GLU A 1 213 ? -15.713 17.777 -11.191 1.00 50.88 213 GLU A CA 1
ATOM 1675 C C . GLU A 1 213 ? -14.791 16.881 -10.369 1.00 50.88 213 GLU A C 1
ATOM 1677 O O . GLU A 1 213 ? -13.582 17.114 -10.334 1.00 50.88 213 GLU A O 1
ATOM 1682 N N . ALA A 1 214 ? -15.353 15.926 -9.628 1.00 48.94 214 ALA A N 1
ATOM 1683 C CA . ALA A 1 214 ? -14.575 15.084 -8.721 1.00 48.94 214 ALA A CA 1
ATOM 1684 C C . ALA A 1 214 ? -13.355 14.467 -9.435 1.00 48.94 214 ALA A C 1
ATOM 1686 O O . ALA A 1 214 ? -12.292 14.332 -8.833 1.00 48.94 214 ALA A O 1
ATOM 1687 N N . ASP A 1 215 ? -13.478 14.229 -10.741 1.00 40.97 215 ASP A N 1
ATOM 1688 C CA . ASP A 1 215 ? -12.417 13.769 -11.632 1.00 40.97 215 ASP A CA 1
ATOM 1689 C C . ASP A 1 215 ? -11.240 14.753 -11.748 1.00 40.97 215 ASP A C 1
ATOM 1691 O O . ASP A 1 215 ? -10.087 14.330 -11.718 1.00 40.97 215 ASP A O 1
ATOM 1695 N N . HIS A 1 216 ? -11.486 16.066 -11.780 1.00 46.59 216 HIS A N 1
ATOM 1696 C CA . HIS A 1 216 ? -10.438 17.092 -11.758 1.00 46.59 216 HIS A CA 1
ATOM 1697 C C . HIS A 1 216 ? -9.750 17.190 -10.390 1.00 46.59 216 HIS A C 1
ATOM 1699 O O . HIS A 1 216 ? -8.536 17.373 -10.324 1.00 46.59 216 HIS A O 1
ATOM 1705 N N . ALA A 1 217 ? -10.489 17.036 -9.287 1.00 52.28 217 ALA A N 1
ATOM 1706 C CA . ALA A 1 217 ? -9.888 17.007 -7.952 1.00 52.28 217 ALA A CA 1
ATOM 1707 C C . ALA A 1 217 ? -8.991 15.769 -7.766 1.00 52.28 217 ALA A C 1
ATOM 1709 O O . ALA A 1 217 ? -7.897 15.875 -7.218 1.00 52.28 217 ALA A O 1
ATOM 1710 N N . LEU A 1 218 ? -9.414 14.614 -8.287 1.00 48.59 218 LEU A N 1
ATOM 1711 C CA . LEU A 1 218 ? -8.631 13.376 -8.293 1.00 48.59 218 LEU A CA 1
ATOM 1712 C C . LEU A 1 218 ? -7.398 13.465 -9.197 1.00 48.59 218 LEU A C 1
ATOM 1714 O O . LEU A 1 218 ? -6.321 13.067 -8.769 1.00 48.59 218 LEU A O 1
ATOM 1718 N N . GLN A 1 219 ? -7.508 14.061 -10.387 1.00 51.59 219 GLN A N 1
ATOM 1719 C CA . GLN A 1 219 ? -6.347 14.331 -11.245 1.00 51.59 219 GLN A CA 1
ATOM 1720 C C . GLN A 1 219 ? -5.345 15.279 -10.578 1.00 51.59 219 GLN A C 1
ATOM 1722 O O . GLN A 1 219 ? -4.139 15.096 -10.722 1.00 51.59 219 GLN A O 1
ATOM 1727 N N . LEU A 1 220 ? -5.818 16.263 -9.808 1.00 52.06 220 LEU A N 1
ATOM 1728 C CA . LEU A 1 220 ? -4.954 17.142 -9.018 1.00 52.06 220 LEU A CA 1
ATOM 1729 C C . LEU A 1 220 ? -4.304 16.409 -7.837 1.00 52.06 220 LEU A C 1
ATOM 1731 O O . LEU A 1 220 ? -3.145 16.683 -7.536 1.00 52.06 220 LEU A O 1
ATOM 1735 N N . ILE A 1 221 ? -4.997 15.457 -7.204 1.00 50.72 221 ILE A N 1
ATOM 1736 C CA . ILE A 1 221 ? -4.421 14.587 -6.165 1.00 50.72 221 ILE A CA 1
ATOM 1737 C C . ILE A 1 221 ? -3.357 13.662 -6.771 1.00 50.72 221 ILE A C 1
ATOM 1739 O O . ILE A 1 221 ? -2.262 13.575 -6.222 1.00 50.72 221 ILE A O 1
ATOM 1743 N N . ASP A 1 222 ? -3.626 13.035 -7.918 1.00 47.31 222 ASP A N 1
ATOM 1744 C CA . ASP A 1 222 ? -2.671 12.172 -8.625 1.00 47.31 222 ASP A CA 1
ATOM 1745 C C . ASP A 1 222 ? -1.462 12.977 -9.147 1.00 47.31 222 ASP A C 1
ATOM 1747 O O . ASP A 1 222 ? -0.318 12.526 -9.050 1.00 47.31 222 ASP A O 1
ATOM 1751 N N . ALA A 1 223 ? -1.674 14.209 -9.624 1.00 48.34 223 ALA A N 1
ATOM 1752 C CA . ALA A 1 223 ? -0.601 15.118 -10.028 1.00 48.34 223 ALA A CA 1
ATOM 1753 C C . ALA A 1 223 ? 0.226 15.612 -8.829 1.00 48.34 223 ALA A C 1
ATOM 1755 O O . ALA A 1 223 ? 1.453 15.642 -8.906 1.00 48.34 223 ALA A O 1
ATOM 1756 N N . ALA A 1 224 ? -0.410 15.946 -7.701 1.00 45.91 224 ALA A N 1
ATOM 1757 C CA . ALA A 1 224 ? 0.279 16.305 -6.462 1.00 45.91 224 ALA A CA 1
ATOM 1758 C C . ALA A 1 224 ? 1.064 15.115 -5.881 1.00 45.91 224 ALA A C 1
ATOM 1760 O O . ALA A 1 224 ? 2.178 15.293 -5.391 1.00 45.91 224 ALA A O 1
ATOM 1761 N N . TYR A 1 225 ? 0.529 13.896 -6.003 1.00 46.28 225 TYR A N 1
ATOM 1762 C CA . TYR A 1 225 ? 1.201 12.643 -5.651 1.00 46.28 225 TYR A CA 1
ATOM 1763 C C . TYR A 1 225 ? 2.446 12.421 -6.524 1.00 46.28 225 TYR A C 1
ATOM 1765 O O . TYR A 1 225 ? 3.526 12.122 -6.012 1.00 46.28 225 TYR A O 1
ATOM 1773 N N . ALA A 1 226 ? 2.328 12.630 -7.839 1.00 44.19 226 ALA A N 1
ATOM 1774 C CA . ALA A 1 226 ? 3.444 12.537 -8.778 1.00 44.19 226 ALA A CA 1
ATOM 1775 C C . ALA A 1 226 ? 4.499 13.647 -8.577 1.00 44.19 226 ALA A C 1
ATOM 1777 O O . ALA A 1 226 ? 5.692 13.388 -8.718 1.00 44.19 226 ALA A O 1
ATOM 1778 N N . LEU A 1 227 ? 4.089 14.863 -8.200 1.00 40.56 227 LEU A N 1
ATOM 1779 C CA . LEU A 1 227 ? 4.991 15.989 -7.923 1.00 40.56 227 LEU A CA 1
ATOM 1780 C C . LEU A 1 227 ? 5.725 15.831 -6.584 1.00 40.56 227 LEU A C 1
ATOM 1782 O O . LEU A 1 227 ? 6.944 16.013 -6.533 1.00 40.56 227 LEU A O 1
ATOM 1786 N N . GLY A 1 228 ? 5.035 15.398 -5.524 1.00 39.31 228 GLY A N 1
ATOM 1787 C CA . GLY A 1 228 ? 5.656 15.060 -4.238 1.00 39.31 228 GLY A CA 1
ATOM 1788 C C . GLY A 1 228 ? 6.695 13.939 -4.362 1.00 39.31 228 GLY A C 1
ATOM 1789 O O . GLY A 1 228 ? 7.752 14.006 -3.738 1.00 39.31 228 GLY A O 1
ATOM 1790 N N . PHE A 1 229 ? 6.452 12.974 -5.256 1.00 37.94 229 PHE A N 1
ATOM 1791 C CA . PHE A 1 229 ? 7.395 11.905 -5.606 1.00 37.94 229 PHE A CA 1
ATOM 1792 C C . PHE A 1 229 ? 8.704 12.419 -6.242 1.00 37.94 229 PHE A C 1
ATOM 1794 O O . PHE A 1 229 ? 9.741 11.772 -6.110 1.00 37.94 229 PHE A O 1
ATOM 1801 N N . THR A 1 230 ? 8.692 13.586 -6.898 1.00 40.34 230 THR A N 1
ATOM 1802 C CA . THR A 1 230 ? 9.905 14.193 -7.485 1.00 40.34 230 THR A CA 1
ATOM 1803 C C . THR A 1 230 ? 10.652 15.133 -6.535 1.00 40.34 230 THR A C 1
ATOM 1805 O O . THR A 1 230 ? 11.870 15.250 -6.643 1.00 40.34 230 THR A O 1
ATOM 1808 N N . ALA A 1 231 ? 9.956 15.758 -5.579 1.00 36.59 231 ALA A N 1
ATOM 1809 C CA . ALA A 1 231 ? 10.545 16.722 -4.645 1.00 36.59 231 ALA A CA 1
ATOM 1810 C C . ALA A 1 231 ? 11.229 16.070 -3.425 1.00 36.59 231 ALA A C 1
ATOM 1812 O O . ALA A 1 231 ? 12.161 16.640 -2.867 1.00 36.59 231 ALA A O 1
ATOM 1813 N N . GLY A 1 232 ? 10.823 14.859 -3.026 1.00 37.47 232 GLY A N 1
ATOM 1814 C CA . GLY A 1 232 ? 11.314 14.173 -1.820 1.00 37.47 232 GLY A CA 1
ATOM 1815 C C . GLY A 1 232 ? 12.699 13.519 -1.917 1.00 37.47 232 GLY A C 1
ATOM 1816 O O . GLY A 1 232 ? 12.977 12.595 -1.152 1.00 37.47 232 GLY A O 1
ATOM 1817 N N . ARG A 1 233 ? 13.550 13.936 -2.868 1.00 39.19 233 ARG A N 1
ATOM 1818 C CA . ARG A 1 233 ? 14.870 13.328 -3.128 1.00 39.19 233 ARG A CA 1
ATOM 1819 C C . ARG A 1 233 ? 16.067 14.143 -2.620 1.00 39.19 233 ARG A C 1
ATOM 1821 O O . ARG A 1 233 ? 17.203 13.771 -2.904 1.00 39.19 233 ARG A O 1
ATOM 1828 N N . ALA A 1 234 ? 15.831 15.207 -1.863 1.00 41.22 234 ALA A N 1
ATOM 1829 C CA . ALA A 1 234 ? 16.872 15.939 -1.155 1.00 41.22 234 ALA A CA 1
ATOM 1830 C C . ALA A 1 234 ? 16.536 15.955 0.341 1.00 41.22 234 ALA A C 1
ATOM 1832 O O . ALA A 1 234 ? 15.411 16.266 0.714 1.00 41.22 234 ALA A O 1
ATOM 1833 N N . ASP A 1 235 ? 17.530 15.609 1.154 1.00 38.50 235 ASP A N 1
ATOM 1834 C CA . ASP A 1 235 ? 17.573 15.734 2.614 1.00 38.50 235 ASP A CA 1
ATOM 1835 C C . ASP A 1 235 ? 16.847 14.652 3.427 1.00 38.50 235 ASP A C 1
ATOM 1837 O O . ASP A 1 235 ? 15.631 14.660 3.610 1.00 38.50 235 ASP A O 1
ATOM 1841 N N . GLY A 1 236 ? 17.633 13.732 4.002 1.00 37.34 236 GLY A N 1
ATOM 1842 C CA . GLY A 1 236 ? 17.133 12.900 5.099 1.00 37.34 236 GLY A CA 1
ATOM 1843 C C . GLY A 1 236 ? 17.847 11.583 5.394 1.00 37.34 236 GLY A C 1
ATOM 1844 O O . GLY A 1 236 ? 17.199 10.686 5.919 1.00 37.34 236 GLY A O 1
ATOM 1845 N N . ILE A 1 237 ? 19.139 11.422 5.082 1.00 39.75 237 ILE A N 1
ATOM 1846 C CA . ILE A 1 237 ? 19.932 10.265 5.546 1.00 39.75 237 ILE A CA 1
ATOM 1847 C C . ILE A 1 237 ? 20.827 10.721 6.701 1.00 39.75 237 ILE A C 1
ATOM 1849 O O . ILE A 1 237 ? 22.007 10.975 6.493 1.00 39.75 237 ILE A O 1
ATOM 1853 N N . ALA A 1 238 ? 20.245 10.889 7.888 1.00 38.19 238 ALA A N 1
ATOM 1854 C CA . ALA A 1 238 ? 20.920 10.833 9.192 1.00 38.19 238 ALA A CA 1
ATOM 1855 C C . ALA A 1 238 ? 19.943 11.336 10.260 1.00 38.19 238 ALA A C 1
ATOM 1857 O O . ALA A 1 238 ? 19.847 12.540 10.422 1.00 38.19 238 ALA A O 1
ATOM 1858 N N . GLU A 1 239 ? 19.185 10.443 10.911 1.00 42.88 239 GLU A N 1
ATOM 1859 C CA . GLU A 1 239 ? 18.763 10.572 12.327 1.00 42.88 239 GLU A CA 1
ATOM 1860 C C . GLU A 1 239 ? 17.843 9.389 12.728 1.00 42.88 239 GLU A C 1
ATOM 1862 O O . GLU A 1 239 ? 16.661 9.569 13.025 1.00 42.88 239 GLU A O 1
ATOM 1867 N N . ALA A 1 240 ? 18.316 8.137 12.689 1.00 37.38 240 ALA A N 1
ATOM 1868 C CA . ALA A 1 240 ? 17.460 7.007 13.082 1.00 37.38 240 ALA A CA 1
ATOM 1869 C C . ALA A 1 240 ? 18.216 5.835 13.717 1.00 37.38 240 ALA A C 1
ATOM 1871 O O . ALA A 1 240 ? 18.093 4.705 13.265 1.00 37.38 240 ALA A O 1
ATOM 1872 N N . ILE A 1 241 ? 18.970 6.073 14.795 1.00 45.53 241 ILE A N 1
ATOM 1873 C CA . ILE A 1 241 ? 19.363 4.988 15.709 1.00 45.53 241 ILE A CA 1
ATOM 1874 C C . ILE A 1 241 ? 19.226 5.479 17.159 1.00 45.53 241 ILE A C 1
ATOM 1876 O O . ILE A 1 241 ? 19.819 6.491 17.522 1.00 45.53 241 ILE A O 1
ATOM 1880 N N . ARG A 1 242 ? 18.495 4.696 17.977 1.00 45.19 242 ARG A N 1
ATOM 1881 C CA . ARG A 1 242 ? 18.310 4.741 19.455 1.00 45.19 242 ARG A CA 1
ATOM 1882 C C . ARG A 1 242 ? 16.982 5.280 20.015 1.00 45.19 242 ARG A C 1
ATOM 1884 O O . ARG A 1 242 ? 17.001 6.100 20.928 1.00 45.19 242 ARG A O 1
ATOM 1891 N N . ARG A 1 243 ? 15.837 4.729 19.588 1.00 43.88 243 ARG A N 1
ATOM 1892 C CA . ARG A 1 243 ? 14.632 4.543 20.437 1.00 43.88 243 ARG A CA 1
ATOM 1893 C C . ARG A 1 243 ? 13.855 3.302 19.975 1.00 43.88 243 ARG A C 1
ATOM 1895 O O . ARG A 1 243 ? 13.935 2.992 18.788 1.00 43.88 243 ARG A O 1
ATOM 1902 N N . PRO A 1 244 ? 13.097 2.617 20.856 1.00 57.47 244 PRO A N 1
ATOM 1903 C CA . PRO A 1 244 ? 12.150 1.593 20.424 1.00 57.47 244 PRO A CA 1
ATOM 1904 C C . PRO A 1 244 ? 11.199 2.196 19.387 1.00 57.47 244 PRO A C 1
ATOM 1906 O O . PRO A 1 244 ? 10.646 3.275 19.620 1.00 57.47 244 PRO A O 1
ATOM 1909 N N . VAL A 1 245 ? 11.031 1.533 18.244 1.00 60.56 245 VAL A N 1
ATOM 1910 C CA . VAL A 1 245 ? 10.289 2.057 17.084 1.00 60.56 245 VAL A CA 1
ATOM 1911 C C . VAL A 1 245 ? 8.864 2.482 17.472 1.00 60.56 245 VAL A C 1
ATOM 1913 O O . VAL A 1 245 ? 8.412 3.561 17.087 1.00 60.56 245 VAL A O 1
ATOM 1916 N N . TRP A 1 246 ? 8.201 1.730 18.357 1.00 57.38 246 TRP A N 1
ATOM 1917 C CA . TRP A 1 246 ? 6.875 2.068 18.889 1.00 57.38 246 TRP A CA 1
ATOM 1918 C C . TRP A 1 246 ? 6.836 3.408 19.656 1.00 57.38 246 TRP A C 1
ATOM 1920 O O . TRP A 1 246 ? 5.869 4.165 19.552 1.00 57.38 246 TRP A O 1
ATOM 1930 N N . ALA A 1 247 ? 7.902 3.759 20.385 1.00 63.72 247 ALA A N 1
ATOM 1931 C CA . ALA A 1 247 ? 7.983 5.009 21.144 1.00 63.72 247 ALA A CA 1
ATOM 1932 C C . ALA A 1 247 ? 8.167 6.228 20.223 1.00 63.72 247 ALA A C 1
ATOM 1934 O O . ALA A 1 247 ? 7.707 7.325 20.547 1.00 63.72 247 ALA A O 1
ATOM 1935 N N . ARG A 1 248 ? 8.802 6.041 19.054 1.00 73.12 248 ARG A N 1
ATOM 1936 C CA . ARG A 1 248 ? 8.893 7.070 18.005 1.00 73.12 248 ARG A CA 1
ATOM 1937 C C . ARG A 1 248 ? 7.517 7.382 17.425 1.00 73.12 248 ARG A C 1
ATOM 1939 O O . ARG A 1 248 ? 7.182 8.555 17.278 1.00 73.12 248 ARG A O 1
ATOM 1946 N N . TRP A 1 249 ? 6.723 6.353 17.140 1.00 71.94 249 TRP A N 1
ATOM 1947 C CA . TRP A 1 249 ? 5.365 6.523 16.627 1.00 71.94 249 TRP A CA 1
ATOM 1948 C C . TRP A 1 249 ? 4.449 7.203 17.647 1.00 71.94 249 TRP A C 1
ATOM 1950 O O . TRP A 1 249 ? 3.771 8.164 17.295 1.00 71.94 249 TRP A O 1
ATOM 1960 N N . LYS A 1 250 ? 4.516 6.812 18.925 1.00 69.12 250 LYS A N 1
ATOM 1961 C CA . LYS A 1 250 ? 3.740 7.460 19.995 1.00 69.12 250 LYS A CA 1
ATOM 1962 C C . LYS A 1 250 ? 4.067 8.956 20.140 1.00 69.12 250 LYS A C 1
ATOM 1964 O O . LYS A 1 250 ? 3.171 9.790 20.093 1.00 69.12 250 LYS A O 1
ATOM 1969 N N . ALA A 1 251 ? 5.354 9.313 20.178 1.00 69.62 251 ALA A N 1
ATOM 1970 C CA . ALA A 1 251 ? 5.803 10.709 20.277 1.00 69.62 251 ALA A CA 1
ATOM 1971 C C . ALA A 1 251 ? 5.598 11.546 18.992 1.00 69.62 251 ALA A C 1
ATOM 1973 O O . ALA A 1 251 ? 5.746 12.772 19.012 1.00 69.62 251 ALA A O 1
ATOM 1974 N N . GLY A 1 252 ? 5.355 10.893 17.852 1.00 67.38 252 GLY A N 1
ATOM 1975 C CA . GLY A 1 252 ? 5.036 11.541 16.579 1.00 67.38 252 GLY A CA 1
ATOM 1976 C C . GLY A 1 252 ? 3.540 11.776 16.368 1.00 67.38 252 GLY A C 1
ATOM 1977 O O . GLY A 1 252 ? 3.187 12.638 15.577 1.00 67.38 252 GLY A O 1
ATOM 1978 N N . VAL A 1 253 ? 2.685 11.020 17.061 1.00 61.62 253 VAL A N 1
ATOM 1979 C CA . VAL A 1 253 ? 1.220 11.164 17.039 1.00 61.62 253 VAL A CA 1
ATOM 1980 C C . VAL A 1 253 ? 0.742 12.271 17.986 1.00 61.62 253 VAL A C 1
ATOM 1982 O O . VAL A 1 253 ? -0.253 12.924 17.705 1.00 61.62 253 VAL A O 1
ATOM 1985 N N . GLU A 1 254 ? 1.450 12.504 19.093 1.00 54.91 254 GLU A N 1
ATOM 1986 C CA . GLU A 1 254 ? 1.103 13.531 20.093 1.00 54.91 254 GLU A CA 1
ATOM 1987 C C . GLU A 1 254 ? 1.512 14.969 19.692 1.00 54.91 254 GLU A C 1
ATOM 1989 O O . GLU A 1 254 ? 1.317 15.899 20.474 1.00 54.91 254 GLU A O 1
ATOM 1994 N N . ARG A 1 255 ? 2.086 15.166 18.496 1.00 52.31 255 ARG A N 1
ATOM 1995 C CA . ARG A 1 255 ? 2.494 16.468 17.939 1.00 52.31 255 ARG A CA 1
ATOM 1996 C C . ARG A 1 255 ? 1.663 16.838 16.721 1.00 52.31 255 ARG A C 1
ATOM 1998 O O . ARG A 1 255 ? 1.331 18.037 16.612 1.00 52.31 255 ARG A O 1
#

Foldseek 3Di:
DPPPPVVVQDPPDFDKDWDKDFLLLDFFLWFWQDPPPGTWTFHDWDDDDDFWIKTFTADQVGGDPDIDIDGRRHIITTIAGDPVLVVVLVVQLVVCVVVVHAGDPSSLLSLLVRQASHCPGQSVVCNRWNAHDLCNLVSLVSSCVRQVLCVSSSLSNLRVCLPDPDNDTDDPPDPDPPPPPDPPDDDDDDDDDDDDDDDDDDDDDDPPPPPPPVVNVVVVSVVVSVVCVVPPPDDDPDDDDDDSSNVVSVVVSVD

Organism: NCBI:txid624315